Protein AF-A0A246FMQ0-F1 (afdb_monomer)

Organism: NCBI:txid2006685

pLDDT: mean 74.28, std 14.22, range [40.16, 90.12]

Solvent-accessible surface area (backbone atoms only — not comparable to full-atom values): 11540 Å² total; per-residue (Å²): 130,86,79,81,45,76,64,58,52,51,51,51,51,49,52,49,38,40,74,53,53,52,81,61,65,66,64,48,52,56,50,50,54,52,50,50,51,34,48,53,38,46,48,52,34,28,59,76,67,73,52,88,49,72,67,59,58,52,51,52,52,49,51,54,51,55,50,52,51,52,51,29,50,38,45,41,66,47,66,65,57,61,96,88,38,71,57,94,60,42,64,62,51,26,51,52,50,37,48,48,54,54,50,52,54,48,52,54,48,53,50,52,36,26,52,27,36,36,71,66,75,46,91,38,63,99,65,58,68,68,60,56,49,54,61,49,44,32,72,79,67,75,38,82,76,74,97,64,69,98,80,74,90,77,71,66,71,60,91,89,44,82,60,80,81,78,73,92,68,77,89,75,77,79,83,75,78,82,78,81,77,81,80,82,78,84,77,133

InterPro domains:
  IPR006480 Bacteriophage holin family [PF05105] (20-134)

Radius of gyration: 28.79 Å; Cα contacts (8 Å, |Δi|>4): 95; chains: 1; bounding box: 59×90×86 Å

Foldseek 3Di:
DDPCDPVNVVVVVVVCCCQQQNVCVPLVVVLVVLLVLLLVLLVVLCVVVVHPDVVSVVVSVVLVVVLSVLLSVLRNQLNDDDPPHDDPCSNVVSCVSNVVSSVVSVLVSLVSQQVSCVSVVHPGDPDDPVSVVQVVVCVVPVDRDDPDDPPPPAFDDDPNDTDGDPDPDDDDDPDDDDDDDDDPDDDD

Structure (mmCIF, N/CA/C/O backbone):
data_AF-A0A246FMQ0-F1
#
_entry.id   AF-A0A246FMQ0-F1
#
loop_
_atom_site.group_PDB
_atom_site.id
_atom_site.type_symbol
_atom_site.label_atom_id
_atom_site.label_alt_id
_atom_site.label_comp_id
_atom_site.label_asym_id
_atom_site.label_entity_id
_atom_site.label_seq_id
_atom_site.pdbx_PDB_ins_code
_atom_site.Cartn_x
_atom_site.Cartn_y
_atom_site.Cartn_z
_atom_site.occupancy
_atom_site.B_iso_or_equiv
_atom_site.auth_seq_id
_atom_site.auth_comp_id
_atom_site.auth_asym_id
_atom_site.auth_atom_id
_atom_site.pdbx_PDB_model_num
ATOM 1 N N . MET A 1 1 ? -2.728 7.563 46.620 1.00 52.53 1 MET A N 1
ATOM 2 C CA . MET A 1 1 ? -2.342 8.250 45.370 1.00 52.53 1 MET A CA 1
ATOM 3 C C . MET A 1 1 ? -1.380 7.313 44.653 1.00 52.53 1 MET A C 1
ATOM 5 O O . MET A 1 1 ? -0.248 7.184 45.093 1.00 52.53 1 MET A O 1
ATOM 9 N N . LEU A 1 2 ? -1.863 6.515 43.695 1.00 64.38 2 LEU A N 1
ATOM 10 C CA . LEU A 1 2 ? -0.998 5.579 42.968 1.00 64.38 2 LEU A CA 1
ATOM 11 C C . LEU A 1 2 ? -0.046 6.406 42.099 1.00 64.38 2 LEU A C 1
ATOM 13 O O . LEU A 1 2 ? -0.506 7.137 41.224 1.00 64.38 2 LEU A O 1
ATOM 17 N N . LEU A 1 3 ? 1.256 6.334 42.383 1.00 66.81 3 LEU A N 1
ATOM 18 C CA . LEU A 1 3 ? 2.287 6.907 41.523 1.00 66.81 3 LEU A CA 1
ATOM 19 C C . LEU A 1 3 ? 2.248 6.150 40.198 1.00 66.81 3 LEU A C 1
ATOM 21 O O . LEU A 1 3 ? 2.722 5.023 40.109 1.00 66.81 3 LEU A O 1
ATOM 25 N N . VAL A 1 4 ? 1.629 6.759 39.188 1.00 77.06 4 VAL A N 1
ATOM 26 C CA . VAL A 1 4 ? 1.692 6.274 37.811 1.00 77.06 4 VAL A CA 1
ATOM 27 C C . VAL A 1 4 ? 3.147 6.388 37.378 1.00 77.06 4 VAL A C 1
ATOM 29 O O . VAL A 1 4 ? 3.676 7.494 37.263 1.00 77.06 4 VAL A O 1
ATOM 32 N N . THR A 1 5 ? 3.814 5.254 37.187 1.00 85.00 5 THR A N 1
ATOM 33 C CA . THR A 1 5 ? 5.208 5.255 36.753 1.00 85.00 5 THR A CA 1
ATOM 34 C C . THR A 1 5 ? 5.288 5.526 35.246 1.00 85.00 5 THR A C 1
ATOM 36 O O . THR A 1 5 ? 4.348 5.217 34.506 1.00 85.00 5 THR A O 1
ATOM 39 N N . PRO A 1 6 ? 6.409 6.065 34.734 1.00 83.69 6 PRO A N 1
ATOM 40 C CA . PRO A 1 6 ? 6.625 6.201 33.291 1.00 83.69 6 PRO A CA 1
ATOM 41 C C . PRO A 1 6 ? 6.458 4.875 32.529 1.00 83.69 6 PRO A C 1
ATOM 43 O O . PRO A 1 6 ? 6.018 4.867 31.381 1.00 83.69 6 PRO A O 1
ATOM 46 N N . ILE A 1 7 ? 6.750 3.749 33.190 1.00 85.88 7 ILE A N 1
ATOM 47 C CA . ILE A 1 7 ? 6.564 2.398 32.652 1.00 85.88 7 ILE A CA 1
ATOM 48 C C . ILE A 1 7 ? 5.072 2.074 32.507 1.00 85.88 7 ILE A C 1
ATOM 50 O O . ILE A 1 7 ? 4.667 1.570 31.463 1.00 85.88 7 ILE A O 1
ATOM 54 N N . ASP A 1 8 ? 4.233 2.428 33.485 1.00 86.12 8 ASP A N 1
ATOM 55 C CA . ASP A 1 8 ? 2.778 2.225 33.401 1.00 86.12 8 ASP A CA 1
ATOM 56 C C . ASP A 1 8 ? 2.149 3.031 32.259 1.00 86.12 8 ASP A C 1
ATOM 58 O O . ASP A 1 8 ? 1.228 2.558 31.591 1.00 86.12 8 ASP A O 1
ATOM 62 N N . VAL A 1 9 ? 2.653 4.245 32.009 1.00 86.25 9 VAL A N 1
ATOM 63 C CA . VAL A 1 9 ? 2.229 5.064 30.864 1.00 86.25 9 VAL A CA 1
ATOM 64 C C . VAL A 1 9 ? 2.632 4.392 29.556 1.00 86.25 9 VAL A C 1
ATOM 66 O O . VAL A 1 9 ? 1.794 4.246 28.670 1.00 86.25 9 VAL A O 1
ATOM 69 N N . LEU A 1 10 ? 3.881 3.931 29.442 1.00 85.88 10 LEU A N 1
ATOM 70 C CA . LEU A 1 10 ? 4.370 3.246 28.246 1.00 85.88 10 LEU A CA 1
ATOM 71 C C . LEU A 1 10 ? 3.571 1.967 27.958 1.00 85.88 10 LEU A C 1
ATOM 73 O O . LEU A 1 10 ? 3.176 1.734 26.818 1.00 85.88 10 LEU A O 1
ATOM 77 N N . LEU A 1 11 ? 3.279 1.171 28.989 1.00 87.44 11 LEU A N 1
ATOM 78 C CA . LEU A 1 11 ? 2.479 -0.048 28.873 1.00 87.44 11 LEU A CA 1
ATOM 79 C C . LEU A 1 11 ? 1.046 0.258 28.430 1.00 87.44 11 LEU A C 1
ATOM 81 O O . LEU A 1 11 ? 0.540 -0.401 27.524 1.00 87.44 11 LEU A O 1
ATOM 85 N N . LYS A 1 12 ? 0.406 1.286 28.999 1.00 85.44 12 LYS A N 1
ATOM 86 C CA . LYS A 1 12 ? -0.930 1.725 28.568 1.00 85.44 12 LYS A CA 1
ATOM 87 C C . LYS A 1 12 ? -0.928 2.229 27.128 1.00 85.44 12 LYS A C 1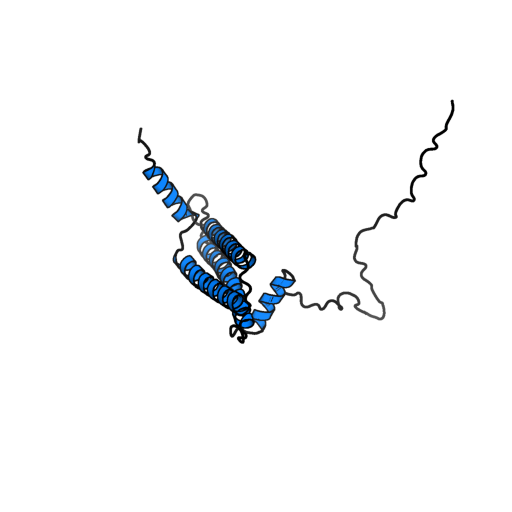
ATOM 89 O O . LYS A 1 12 ? -1.810 1.861 26.358 1.00 85.44 12 LYS A O 1
ATOM 94 N N . CYS A 1 13 ? 0.071 3.016 26.736 1.00 83.56 13 CYS A N 1
ATOM 95 C CA . CYS A 1 13 ? 0.238 3.455 25.351 1.00 83.56 13 CYS A CA 1
ATOM 96 C C . CYS A 1 13 ? 0.441 2.264 24.406 1.00 83.56 13 CYS A C 1
ATOM 98 O O . CYS A 1 13 ? -0.190 2.215 23.355 1.00 83.56 13 CYS A O 1
ATOM 100 N N . GLY A 1 14 ? 1.252 1.276 24.795 1.00 82.19 14 GLY A N 1
ATOM 101 C CA . GLY A 1 14 ? 1.455 0.042 24.035 1.00 82.19 14 GLY A CA 1
ATOM 102 C C . GLY A 1 14 ? 0.171 -0.776 23.881 1.00 82.19 14 GLY A C 1
ATOM 103 O O . GLY A 1 14 ? -0.142 -1.231 22.784 1.00 82.19 14 GLY A O 1
ATOM 104 N N . GLN A 1 15 ? -0.630 -0.891 24.942 1.00 82.56 15 GLN A N 1
ATOM 105 C CA . GLN A 1 15 ? -1.937 -1.554 24.897 1.00 82.56 15 GLN A CA 1
ATOM 106 C C . GLN A 1 15 ? -2.927 -0.818 23.986 1.00 82.56 15 GLN A C 1
ATOM 108 O O . GLN A 1 15 ? -3.648 -1.454 23.219 1.00 82.56 15 GLN A O 1
ATOM 113 N N . LEU A 1 16 ? -2.951 0.517 24.028 1.00 79.06 16 LEU A N 1
ATOM 114 C CA . LEU A 1 16 ? -3.770 1.329 23.124 1.00 79.06 16 LEU A CA 1
ATOM 115 C C . LEU A 1 16 ? -3.299 1.198 21.672 1.00 79.06 16 LEU A C 1
ATOM 117 O O . LEU A 1 16 ? -4.128 1.075 20.775 1.00 79.06 16 LEU A O 1
ATOM 121 N N . PHE A 1 17 ? -1.987 1.155 21.442 1.00 78.94 17 PHE A N 1
ATOM 122 C CA . PHE A 1 17 ? -1.402 0.935 20.122 1.00 78.94 17 PHE A CA 1
ATOM 123 C C . PHE A 1 17 ? -1.796 -0.436 19.564 1.00 78.94 17 PHE A C 1
ATOM 125 O O . PHE A 1 17 ? -2.278 -0.536 18.438 1.00 78.94 17 PHE A O 1
ATOM 132 N N . GLN A 1 18 ? -1.680 -1.491 20.368 1.00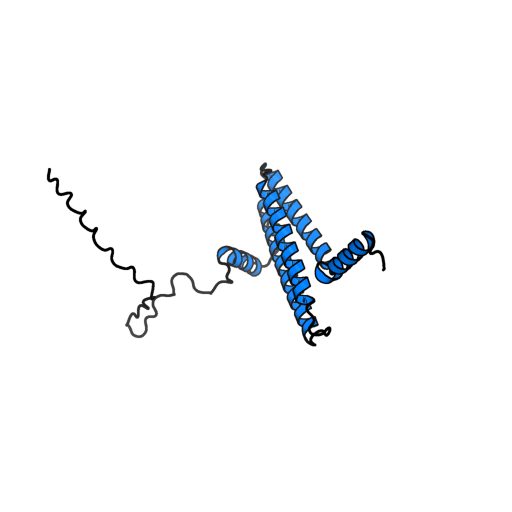 75.50 18 GLN A N 1
ATOM 133 C CA . GLN A 1 18 ? -2.090 -2.838 19.974 1.00 75.50 18 GLN A CA 1
ATOM 134 C C . GLN A 1 18 ? -3.606 -2.940 19.733 1.00 75.50 18 GLN A C 1
ATOM 136 O O . GLN A 1 18 ? -4.059 -3.690 18.871 1.00 75.50 18 GLN A O 1
ATOM 141 N N . LYS A 1 19 ? -4.410 -2.182 20.485 1.00 74.50 19 LYS A N 1
ATOM 142 C CA . LYS A 1 19 ? -5.871 -2.210 20.365 1.00 74.50 19 LYS A CA 1
ATOM 143 C C . LYS A 1 19 ? -6.410 -1.404 19.182 1.00 74.50 19 LYS A C 1
ATOM 145 O O . LYS A 1 19 ? -7.409 -1.819 18.608 1.00 74.50 19 LYS A O 1
ATOM 150 N N . TYR A 1 20 ? -5.808 -0.256 18.871 1.00 68.38 20 TYR A N 1
ATOM 151 C CA . TYR A 1 20 ? -6.371 0.712 17.919 1.00 68.38 20 TYR A CA 1
ATOM 152 C C . TYR A 1 20 ? -5.512 0.972 16.688 1.00 68.38 20 TYR A C 1
ATOM 154 O O . TYR A 1 20 ? -6.012 1.546 15.727 1.00 68.38 20 TYR A O 1
ATOM 162 N N . ILE A 1 21 ? -4.235 0.595 16.702 1.00 65.75 21 ILE A N 1
ATOM 163 C CA . ILE A 1 21 ? -3.318 0.864 15.590 1.00 65.75 21 ILE A CA 1
ATOM 164 C C . ILE A 1 21 ? -2.905 -0.450 14.919 1.00 65.75 21 ILE A C 1
ATOM 166 O O . ILE A 1 21 ? -2.931 -0.525 13.695 1.00 65.75 21 ILE A O 1
ATOM 170 N N . PHE A 1 22 ? -2.599 -1.505 15.684 1.00 66.06 22 PHE A N 1
ATOM 171 C CA . PHE A 1 22 ? -2.145 -2.783 15.124 1.00 66.06 22 PHE A CA 1
ATOM 172 C C . PHE A 1 22 ? -2.582 -4.007 15.934 1.00 66.06 22 PHE A C 1
ATOM 174 O O . PHE A 1 22 ? -1.974 -4.335 16.951 1.00 66.06 22 PHE A O 1
ATOM 181 N N . SER A 1 23 ? -3.553 -4.761 15.409 1.00 70.38 23 SER A N 1
ATOM 182 C CA . SER A 1 23 ? -3.915 -6.085 15.941 1.00 70.38 23 SER A CA 1
ATOM 183 C C . SER A 1 23 ? -3.617 -7.255 14.993 1.00 70.38 23 SER A C 1
ATOM 185 O O . SER A 1 23 ? -3.773 -8.402 15.399 1.00 70.38 23 SER A O 1
ATOM 187 N N . ASP A 1 24 ? -3.255 -6.996 13.731 1.00 75.31 24 ASP A N 1
ATOM 188 C CA . ASP A 1 24 ? -3.185 -8.013 12.669 1.00 75.31 24 ASP A CA 1
ATOM 189 C C . ASP A 1 24 ? -1.764 -8.154 12.101 1.00 75.31 24 ASP A C 1
ATOM 191 O O . ASP A 1 24 ? -1.410 -7.608 11.053 1.00 75.31 24 ASP A O 1
ATOM 195 N N . TRP A 1 25 ? -0.925 -8.880 12.842 1.00 79.31 25 TRP A N 1
ATOM 196 C CA . TRP A 1 25 ? 0.475 -9.135 12.486 1.00 79.31 25 TRP A CA 1
ATOM 197 C C . TRP A 1 25 ? 0.635 -10.043 11.264 1.00 79.31 25 TRP A C 1
ATOM 199 O O . TRP A 1 25 ? 1.633 -9.938 10.554 1.00 79.31 25 TRP A O 1
ATOM 209 N N . ASN A 1 26 ? -0.348 -10.905 10.991 1.00 81.81 26 ASN A N 1
ATOM 210 C CA . ASN A 1 26 ? -0.305 -11.813 9.848 1.00 81.81 26 ASN A CA 1
ATOM 211 C C . ASN A 1 26 ? -0.458 -11.037 8.540 1.00 81.81 26 ASN A C 1
ATOM 213 O O . ASN A 1 26 ? 0.366 -11.195 7.639 1.00 81.81 26 ASN A O 1
ATOM 217 N N . ALA A 1 27 ? -1.457 -10.152 8.452 1.00 75.31 27 ALA A N 1
ATOM 218 C CA . ALA A 1 27 ? -1.625 -9.289 7.286 1.00 75.31 27 ALA A CA 1
ATOM 219 C C . ALA A 1 27 ? -0.379 -8.422 7.040 1.00 75.31 27 ALA A C 1
ATOM 221 O O . ALA A 1 27 ? 0.092 -8.315 5.907 1.00 75.31 27 ALA A O 1
ATOM 222 N N . LEU A 1 28 ? 0.209 -7.874 8.110 1.00 79.75 28 LEU A N 1
ATOM 223 C CA . LEU A 1 28 ? 1.437 -7.090 8.018 1.00 79.75 28 LEU A CA 1
ATOM 224 C C . LEU A 1 28 ? 2.618 -7.917 7.492 1.00 79.75 28 LEU A C 1
ATOM 226 O O . LEU A 1 28 ? 3.354 -7.437 6.634 1.00 79.75 28 LEU A O 1
ATOM 230 N N . ALA A 1 29 ? 2.795 -9.155 7.962 1.00 82.62 29 ALA A N 1
ATOM 231 C CA . ALA A 1 29 ? 3.867 -10.029 7.492 1.00 82.62 29 ALA A CA 1
ATOM 232 C C . ALA A 1 29 ? 3.755 -10.307 5.983 1.00 82.62 29 ALA A C 1
ATOM 234 O O . ALA A 1 29 ? 4.751 -10.201 5.268 1.00 82.62 29 ALA A O 1
ATOM 235 N N . PHE A 1 30 ? 2.546 -10.581 5.479 1.00 80.56 30 PHE A N 1
ATOM 236 C CA . PHE A 1 30 ? 2.315 -10.757 4.040 1.00 80.56 30 PHE A CA 1
ATOM 237 C C . PHE A 1 30 ? 2.632 -9.490 3.238 1.00 80.56 30 PHE A C 1
ATOM 239 O O . PHE A 1 30 ? 3.308 -9.572 2.210 1.00 80.56 30 PHE A O 1
ATOM 246 N N . LEU A 1 31 ? 2.203 -8.318 3.718 1.00 81.06 31 LEU A N 1
ATOM 247 C CA . LEU A 1 31 ? 2.529 -7.044 3.074 1.00 81.06 31 LEU A CA 1
ATOM 248 C C . LEU A 1 31 ? 4.035 -6.772 3.072 1.00 81.06 31 LEU A C 1
ATOM 250 O O . LEU A 1 31 ? 4.569 -6.341 2.055 1.00 81.06 31 LEU A O 1
ATOM 254 N N . MET A 1 32 ? 4.733 -7.065 4.170 1.00 83.81 32 MET A N 1
ATOM 255 C CA . MET A 1 32 ? 6.182 -6.885 4.258 1.00 83.81 32 MET A CA 1
ATOM 256 C C . MET A 1 32 ? 6.933 -7.765 3.259 1.00 83.81 32 MET A C 1
ATOM 258 O O . MET A 1 32 ? 7.880 -7.293 2.632 1.00 83.81 32 MET A O 1
ATOM 262 N N . VAL A 1 33 ? 6.508 -9.017 3.067 1.00 86.94 33 VAL A N 1
ATOM 263 C CA . VAL A 1 33 ? 7.101 -9.905 2.054 1.00 86.94 33 VAL A CA 1
ATOM 264 C C . VAL A 1 33 ? 6.907 -9.330 0.649 1.00 86.94 33 VAL A C 1
ATOM 266 O O . VAL A 1 33 ? 7.871 -9.238 -0.109 1.00 86.94 33 VAL A O 1
ATOM 269 N N . MET A 1 34 ? 5.690 -8.895 0.312 1.00 84.00 34 MET A N 1
ATOM 270 C CA . MET A 1 34 ? 5.392 -8.290 -0.993 1.00 84.00 34 MET A CA 1
ATOM 271 C C . MET A 1 34 ? 6.187 -7.001 -1.232 1.00 84.00 34 MET A C 1
ATOM 273 O O . MET A 1 34 ? 6.793 -6.839 -2.288 1.00 84.00 34 MET A O 1
ATOM 277 N N . PHE A 1 35 ? 6.250 -6.127 -0.230 1.00 86.06 35 PHE A N 1
ATOM 278 C CA . PHE A 1 35 ? 6.999 -4.874 -0.280 1.00 86.06 35 PHE A CA 1
ATOM 279 C C . PHE A 1 35 ? 8.504 -5.103 -0.471 1.00 86.06 35 PHE A C 1
ATOM 281 O O . PHE A 1 35 ? 9.152 -4.409 -1.258 1.00 86.06 35 PHE A O 1
ATOM 288 N N . LEU A 1 36 ? 9.078 -6.094 0.221 1.00 87.38 36 LEU A N 1
ATOM 289 C CA . LEU A 1 36 ? 10.484 -6.466 0.051 1.00 87.38 36 LEU A CA 1
ATOM 290 C C . LEU A 1 36 ? 10.754 -6.993 -1.360 1.00 87.38 36 LEU A C 1
ATOM 292 O O . LEU A 1 36 ? 11.742 -6.589 -1.971 1.00 87.38 36 LEU A O 1
ATOM 296 N N . LEU A 1 37 ? 9.872 -7.839 -1.901 1.00 88.31 37 LEU A N 1
ATOM 297 C CA . LEU A 1 37 ? 9.983 -8.330 -3.276 1.00 88.31 37 LEU A CA 1
ATOM 298 C C . LEU A 1 37 ? 9.928 -7.185 -4.294 1.00 88.31 37 LEU A C 1
ATOM 300 O O . LEU A 1 37 ? 10.794 -7.114 -5.169 1.00 88.31 37 LEU A O 1
ATOM 304 N N . ASP A 1 38 ? 8.968 -6.267 -4.160 1.00 85.75 38 ASP A N 1
ATOM 305 C CA . ASP A 1 38 ? 8.875 -5.089 -5.028 1.00 85.75 38 ASP A CA 1
ATOM 306 C C . ASP A 1 38 ? 10.136 -4.221 -4.934 1.00 85.75 38 ASP A C 1
ATOM 308 O O . ASP A 1 38 ? 10.735 -3.865 -5.950 1.00 85.75 38 ASP A O 1
ATOM 312 N N . THR A 1 39 ? 10.603 -3.959 -3.712 1.00 86.06 39 THR A N 1
ATOM 313 C CA . THR A 1 39 ? 11.808 -3.160 -3.459 1.00 86.06 39 THR A CA 1
ATOM 314 C C . THR A 1 39 ? 13.045 -3.804 -4.080 1.00 86.06 39 THR A C 1
ATOM 316 O O . THR A 1 39 ? 13.831 -3.119 -4.735 1.00 86.06 39 THR A O 1
ATOM 319 N N . MET A 1 40 ? 13.221 -5.120 -3.925 1.00 89.00 40 MET A N 1
ATOM 320 C CA . MET A 1 40 ? 14.341 -5.852 -4.519 1.00 89.00 40 MET A CA 1
ATOM 321 C C . MET A 1 40 ? 14.304 -5.798 -6.048 1.00 89.00 40 MET A C 1
ATOM 323 O O . MET A 1 40 ? 15.339 -5.570 -6.674 1.00 89.00 40 MET A O 1
ATOM 327 N N . LEU A 1 41 ? 13.128 -5.955 -6.661 1.00 88.00 41 LEU A N 1
ATOM 328 C CA . LEU A 1 41 ? 12.968 -5.886 -8.115 1.00 88.00 41 LEU A CA 1
ATOM 329 C C . LEU A 1 41 ? 13.188 -4.470 -8.656 1.00 88.00 41 LEU A C 1
ATOM 331 O O . LEU A 1 41 ? 13.899 -4.294 -9.649 1.00 88.00 41 LEU A O 1
ATOM 335 N N . GLY A 1 42 ? 12.639 -3.455 -7.989 1.00 84.44 42 GLY A N 1
ATOM 336 C CA . GLY A 1 42 ? 12.860 -2.051 -8.326 1.00 84.44 42 GLY A CA 1
ATOM 337 C C . GLY A 1 42 ? 14.332 -1.659 -8.191 1.00 84.44 42 GLY A C 1
ATOM 338 O O . GLY A 1 42 ? 14.892 -0.986 -9.060 1.00 84.44 42 GLY A O 1
ATOM 339 N N . MET A 1 43 ? 15.001 -2.156 -7.149 1.00 85.25 43 MET A N 1
ATOM 340 C CA . MET A 1 43 ? 16.431 -1.963 -6.945 1.00 85.25 43 MET A CA 1
ATOM 341 C C . MET A 1 43 ? 17.257 -2.675 -8.024 1.00 85.25 43 MET A C 1
ATOM 343 O O . MET A 1 43 ? 18.131 -2.049 -8.622 1.00 85.25 43 MET A O 1
ATOM 347 N N . ALA A 1 44 ? 16.950 -3.934 -8.350 1.00 85.81 44 ALA A N 1
ATOM 348 C CA . ALA A 1 44 ? 17.610 -4.678 -9.424 1.00 85.81 44 ALA A CA 1
ATOM 349 C C . ALA A 1 44 ? 17.466 -3.973 -10.783 1.00 85.81 44 ALA A C 1
ATOM 351 O O . ALA A 1 44 ? 18.435 -3.853 -11.538 1.00 85.81 44 ALA A O 1
ATOM 352 N N . ARG A 1 45 ? 16.274 -3.440 -11.080 1.00 84.56 45 ARG A N 1
ATOM 353 C CA . ARG A 1 45 ? 16.017 -2.626 -12.275 1.00 84.56 45 ARG A CA 1
ATOM 354 C C . ARG A 1 45 ? 16.875 -1.364 -12.291 1.00 84.56 45 ARG A C 1
ATOM 356 O O . ARG A 1 45 ? 17.513 -1.079 -13.302 1.00 84.56 45 ARG A O 1
ATOM 363 N N . SER A 1 46 ? 16.908 -0.632 -11.182 1.00 82.44 46 SER A N 1
ATOM 364 C CA . SER A 1 46 ? 17.704 0.590 -11.024 1.00 82.44 46 SER A CA 1
ATOM 365 C C . SER A 1 46 ? 19.203 0.335 -11.225 1.00 82.44 46 SER A C 1
ATOM 367 O O . SER A 1 46 ? 19.863 1.057 -11.979 1.00 82.44 46 SER A O 1
ATOM 369 N N . PHE A 1 47 ? 19.721 -0.750 -10.637 1.00 83.56 47 PHE A N 1
ATOM 370 C CA . PHE A 1 47 ? 21.102 -1.193 -10.827 1.00 83.56 47 PHE A CA 1
ATOM 371 C C . PHE A 1 47 ? 21.404 -1.517 -12.291 1.00 83.56 47 PHE A C 1
ATOM 373 O O . PHE A 1 47 ? 22.390 -1.020 -12.830 1.00 83.56 47 PHE A O 1
ATOM 380 N N . ARG A 1 48 ? 20.537 -2.282 -12.969 1.00 82.62 48 ARG A N 1
ATOM 381 C CA . ARG A 1 48 ? 20.721 -2.626 -14.389 1.00 82.62 48 ARG A CA 1
ATOM 382 C C . ARG A 1 48 ? 20.719 -1.397 -15.302 1.00 82.62 48 ARG A C 1
ATOM 384 O O . ARG A 1 48 ? 21.375 -1.399 -16.336 1.00 82.62 48 ARG A O 1
ATOM 391 N N . GLN A 1 49 ? 1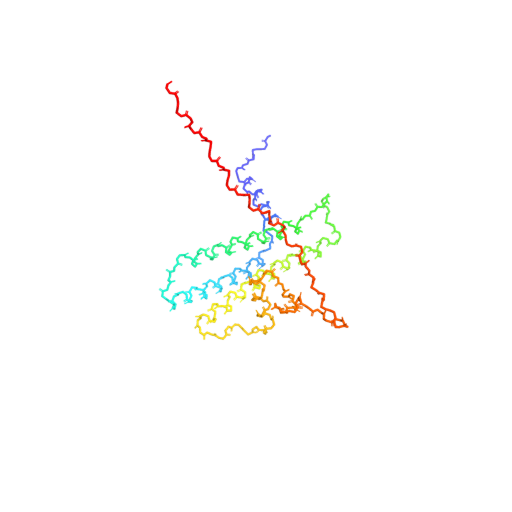9.986 -0.353 -14.930 1.00 81.06 49 GLN A N 1
ATOM 392 C CA . GLN A 1 49 ? 19.918 0.899 -15.684 1.00 81.06 49 GLN A CA 1
ATOM 393 C C . GLN A 1 49 ? 21.040 1.885 -15.322 1.00 81.06 49 GLN A C 1
ATOM 395 O O . GLN A 1 49 ? 21.106 2.960 -15.915 1.00 81.06 49 GLN A O 1
ATOM 400 N N . GLY A 1 50 ? 21.902 1.553 -14.352 1.00 77.19 50 GLY A N 1
ATOM 401 C CA . GLY A 1 50 ? 22.985 2.422 -13.882 1.00 77.19 50 GLY A CA 1
ATOM 402 C C . GLY A 1 50 ? 22.498 3.721 -13.230 1.00 77.19 50 GLY A C 1
ATOM 403 O O . GLY A 1 50 ? 23.257 4.680 -13.123 1.00 77.19 50 GLY A O 1
ATOM 404 N N . ARG A 1 51 ? 21.224 3.789 -12.821 1.00 69.88 51 ARG A N 1
ATOM 405 C CA . ARG A 1 51 ? 20.575 5.011 -12.325 1.00 69.88 51 ARG A CA 1
ATOM 406 C C . ARG A 1 51 ? 20.139 4.844 -10.880 1.00 69.88 51 ARG A C 1
ATOM 408 O O . ARG A 1 51 ? 18.951 4.869 -10.574 1.00 69.88 51 ARG A O 1
ATOM 415 N N . PHE A 1 52 ? 21.112 4.740 -9.979 1.00 66.19 52 PHE A N 1
ATOM 416 C CA . PHE A 1 52 ? 20.835 4.824 -8.549 1.00 66.19 52 PHE A CA 1
ATOM 417 C C . PHE A 1 52 ? 20.454 6.265 -8.196 1.00 66.19 52 PHE A C 1
ATOM 419 O O . PHE A 1 52 ? 21.304 7.136 -8.036 1.00 66.19 52 PHE A O 1
ATOM 426 N N . HIS A 1 53 ? 19.152 6.542 -8.160 1.00 68.56 53 HIS A N 1
ATOM 427 C CA . HIS A 1 53 ? 18.637 7.889 -7.960 1.00 68.56 53 HIS A CA 1
ATOM 428 C C . HIS A 1 53 ? 17.739 7.948 -6.723 1.00 68.56 53 HIS A C 1
ATOM 430 O O . HIS A 1 53 ? 16.859 7.106 -6.531 1.00 68.56 53 HIS A O 1
ATOM 436 N N . SER A 1 54 ? 17.921 8.983 -5.901 1.00 73.06 54 SER A N 1
ATOM 437 C CA . SER A 1 54 ? 17.187 9.198 -4.642 1.00 73.06 54 SER A CA 1
ATOM 438 C C . SER A 1 54 ? 15.663 9.256 -4.817 1.00 73.06 54 SER A C 1
ATOM 440 O O . SER A 1 54 ? 14.919 8.955 -3.884 1.00 73.06 54 SER A O 1
ATOM 442 N N . ARG A 1 55 ? 15.179 9.572 -6.027 1.00 73.31 55 ARG A N 1
ATOM 443 C CA . ARG A 1 55 ? 13.744 9.555 -6.362 1.00 73.31 55 ARG A CA 1
ATOM 444 C C . ARG A 1 55 ? 13.110 8.172 -6.186 1.00 73.31 55 ARG A C 1
ATOM 446 O O . ARG A 1 55 ? 11.984 8.117 -5.703 1.00 73.31 55 ARG A O 1
ATOM 453 N N . GLY A 1 56 ? 13.821 7.088 -6.510 1.00 72.50 56 GLY A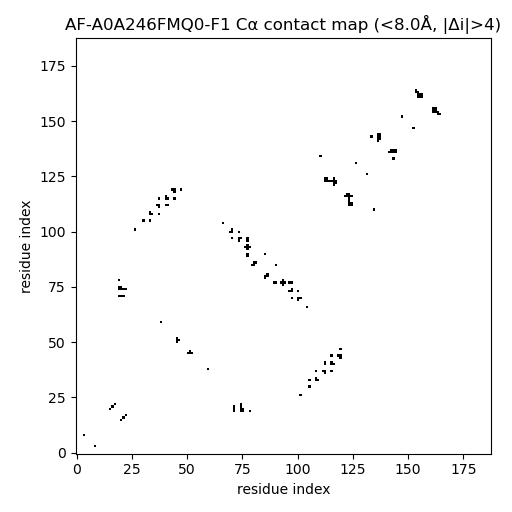 N 1
ATOM 454 C CA . GLY A 1 56 ? 13.312 5.721 -6.333 1.00 72.50 56 GLY A CA 1
ATOM 455 C C . GLY A 1 56 ? 13.129 5.364 -4.857 1.00 72.50 56 GLY A C 1
ATOM 456 O O . GLY A 1 56 ? 12.069 4.893 -4.457 1.00 72.50 56 GLY A O 1
ATOM 457 N N . MET A 1 57 ? 14.108 5.709 -4.012 1.00 77.19 57 MET A N 1
ATOM 458 C CA . MET A 1 57 ? 13.972 5.532 -2.559 1.00 77.19 57 MET A CA 1
ATOM 459 C C . MET A 1 57 ? 12.837 6.382 -1.980 1.00 77.19 57 MET A C 1
ATOM 461 O O . MET A 1 57 ? 12.087 5.912 -1.131 1.00 77.19 57 MET A O 1
ATOM 465 N N . ARG A 1 58 ? 12.654 7.619 -2.459 1.00 81.50 58 ARG A N 1
ATOM 466 C CA . ARG A 1 58 ? 11.533 8.465 -2.021 1.00 81.50 58 ARG A CA 1
ATOM 467 C C . ARG A 1 58 ? 10.177 7.832 -2.348 1.00 81.50 58 ARG A C 1
ATOM 469 O O . ARG A 1 58 ? 9.280 7.890 -1.515 1.00 81.50 58 ARG A O 1
ATOM 476 N N . GLN A 1 59 ? 10.022 7.237 -3.531 1.00 80.00 59 GLN A N 1
ATOM 477 C CA . GLN A 1 59 ? 8.785 6.544 -3.912 1.00 80.00 59 GLN A CA 1
ATOM 478 C C . GLN A 1 59 ? 8.507 5.334 -3.014 1.00 80.00 59 GLN A C 1
ATOM 480 O O . GLN A 1 59 ? 7.371 5.157 -2.583 1.00 80.00 59 GLN A O 1
ATOM 485 N N . MET A 1 60 ? 9.541 4.574 -2.647 1.00 82.50 60 MET A N 1
ATOM 486 C CA . MET A 1 60 ? 9.425 3.469 -1.690 1.00 82.50 60 MET A CA 1
ATOM 487 C C . MET A 1 60 ? 8.885 3.940 -0.326 1.00 82.50 60 MET A C 1
ATOM 489 O O . MET A 1 60 ? 7.947 3.350 0.205 1.00 82.50 60 MET A O 1
ATOM 493 N N . PHE A 1 61 ? 9.421 5.034 0.229 1.00 83.00 61 PHE A N 1
ATOM 494 C CA . PHE A 1 61 ? 8.926 5.583 1.501 1.00 83.00 61 PHE A CA 1
ATOM 495 C C . PHE A 1 61 ? 7.496 6.126 1.409 1.00 83.00 61 PHE A C 1
ATOM 497 O O . PHE A 1 61 ? 6.737 6.003 2.368 1.00 83.00 61 PHE A O 1
ATOM 504 N N . ILE A 1 62 ? 7.119 6.710 0.268 1.00 85.56 62 ILE A N 1
ATOM 505 C CA . ILE A 1 62 ? 5.747 7.176 0.027 1.00 85.56 62 ILE A CA 1
ATOM 506 C C . ILE A 1 62 ? 4.777 5.996 0.041 1.00 85.56 62 ILE A C 1
ATOM 508 O O . ILE A 1 62 ? 3.793 6.053 0.772 1.00 85.56 62 ILE A O 1
ATOM 512 N N . LYS A 1 63 ? 5.092 4.909 -0.675 1.00 83.88 63 LYS A N 1
ATOM 513 C CA . LYS A 1 63 ? 4.293 3.677 -0.645 1.00 83.88 63 LYS A CA 1
ATOM 514 C C . LYS A 1 63 ? 4.124 3.147 0.777 1.00 83.88 63 LYS A C 1
ATOM 516 O O . LYS A 1 63 ? 3.004 2.930 1.225 1.00 83.88 63 LYS A O 1
ATOM 521 N N . LEU A 1 64 ? 5.230 3.011 1.515 1.00 84.44 64 LEU A N 1
ATOM 522 C CA . LEU A 1 64 ? 5.213 2.511 2.892 1.00 84.44 64 LEU A CA 1
ATOM 523 C C . LEU A 1 64 ? 4.320 3.369 3.805 1.00 84.44 64 LEU A C 1
ATOM 525 O O . LEU A 1 64 ? 3.499 2.842 4.560 1.00 84.44 64 LEU A O 1
ATOM 529 N N . ARG A 1 65 ? 4.447 4.699 3.714 1.00 86.62 65 ARG A N 1
ATOM 530 C CA . ARG A 1 65 ? 3.587 5.648 4.431 1.00 86.62 65 ARG A CA 1
ATOM 531 C C . ARG A 1 65 ? 2.119 5.466 4.043 1.00 86.62 65 ARG A C 1
ATOM 533 O O . ARG A 1 65 ? 1.285 5.316 4.926 1.00 86.62 65 ARG A O 1
ATOM 540 N N . ASP A 1 66 ? 1.795 5.459 2.757 1.00 87.25 66 ASP A N 1
ATOM 541 C CA . ASP A 1 66 ? 0.401 5.440 2.303 1.00 87.25 66 ASP A CA 1
ATOM 542 C C . ASP A 1 66 ? -0.286 4.106 2.646 1.00 87.25 66 ASP A C 1
ATOM 544 O O . ASP A 1 66 ? -1.430 4.094 3.102 1.00 87.25 66 ASP A O 1
ATOM 548 N N . TYR A 1 67 ? 0.432 2.983 2.546 1.00 85.88 67 TYR A N 1
ATOM 549 C CA . TYR A 1 67 ? -0.088 1.670 2.939 1.00 85.88 67 TYR A CA 1
ATOM 550 C C . TYR A 1 67 ? -0.255 1.541 4.450 1.00 85.88 67 TYR A C 1
ATOM 552 O O . TYR A 1 67 ? -1.289 1.052 4.902 1.00 85.88 67 TYR A O 1
ATOM 560 N N . SER A 1 68 ? 0.712 2.018 5.242 1.00 81.31 68 SER A N 1
ATOM 561 C CA . SER A 1 68 ? 0.574 2.020 6.705 1.00 81.31 68 SER A CA 1
ATOM 562 C C . SER A 1 68 ? -0.640 2.832 7.162 1.00 81.31 68 SER A C 1
ATOM 564 O O . SER A 1 68 ? -1.414 2.345 7.984 1.00 81.31 68 SER A O 1
ATOM 566 N N . VAL A 1 69 ? -0.879 4.009 6.571 1.00 86.31 69 VAL A N 1
ATOM 567 C CA . VAL A 1 69 ? -2.086 4.806 6.837 1.00 86.31 69 VAL A CA 1
ATOM 568 C C . VAL A 1 69 ? -3.347 4.027 6.456 1.00 86.31 69 VAL A C 1
ATOM 570 O O . VAL A 1 69 ? -4.272 3.947 7.263 1.00 86.31 69 VAL A O 1
ATOM 573 N N . GLY A 1 70 ? -3.380 3.403 5.275 1.00 85.94 70 GLY A N 1
ATOM 574 C CA . GLY A 1 70 ? -4.526 2.610 4.818 1.00 85.94 70 GLY A CA 1
ATOM 575 C C . GLY A 1 70 ? -4.881 1.455 5.761 1.00 85.94 70 GLY A C 1
ATOM 576 O O . GLY A 1 70 ? -6.050 1.271 6.096 1.00 85.94 70 GLY A O 1
ATOM 577 N N . ILE A 1 71 ? -3.880 0.718 6.248 1.00 85.25 71 ILE A N 1
ATOM 578 C CA . ILE A 1 71 ? -4.065 -0.392 7.198 1.00 85.25 71 ILE A CA 1
ATOM 579 C C . ILE A 1 71 ? -4.582 0.112 8.545 1.00 85.25 71 ILE A C 1
ATOM 581 O O . ILE A 1 71 ? -5.515 -0.472 9.095 1.00 85.25 71 ILE A O 1
ATOM 585 N N . VAL A 1 72 ? -4.009 1.199 9.071 1.00 84.62 72 VAL A N 1
ATOM 586 C CA . VAL A 1 72 ? -4.450 1.785 10.345 1.00 84.62 72 VAL A CA 1
ATOM 587 C C . VAL A 1 72 ? -5.894 2.262 10.232 1.00 84.62 72 VAL A C 1
ATOM 589 O O . VAL A 1 72 ? -6.709 1.946 11.095 1.00 84.62 72 VAL A O 1
ATOM 592 N N . VAL A 1 73 ? -6.251 2.948 9.144 1.00 85.44 73 VAL A N 1
ATOM 593 C CA . VAL A 1 73 ? -7.634 3.378 8.889 1.00 85.44 73 VAL A CA 1
ATOM 594 C C . VAL A 1 73 ? -8.571 2.172 8.782 1.00 85.44 73 VAL A C 1
ATOM 596 O O . VAL A 1 73 ? -9.618 2.159 9.432 1.00 85.44 73 VAL A O 1
ATOM 599 N N . ALA A 1 74 ? -8.187 1.131 8.035 1.00 84.94 74 ALA A N 1
ATOM 600 C CA . ALA A 1 74 ? -8.952 -0.112 7.935 1.00 84.94 74 ALA A CA 1
ATOM 601 C C . ALA A 1 74 ? -9.194 -0.750 9.306 1.00 84.94 74 ALA A C 1
ATOM 603 O O . ALA A 1 74 ? -10.301 -1.195 9.618 1.00 84.94 74 ALA A O 1
ATOM 604 N N . HIS A 1 75 ? -8.158 -0.769 10.141 1.00 84.44 75 HIS A N 1
ATOM 605 C CA . HIS A 1 75 ? -8.221 -1.299 11.487 1.00 84.44 75 HIS A CA 1
ATOM 606 C C . HIS A 1 75 ? -9.141 -0.464 12.387 1.00 84.44 75 HIS A C 1
ATOM 608 O O . HIS A 1 75 ? -10.066 -1.027 12.971 1.00 84.44 75 HIS A O 1
ATOM 614 N N . VAL A 1 76 ? -8.960 0.857 12.447 1.00 82.38 76 VAL A N 1
ATOM 615 C CA . VAL A 1 76 ? -9.786 1.758 13.267 1.00 82.38 76 VAL A CA 1
ATOM 616 C C . VAL A 1 76 ? -11.262 1.642 12.895 1.00 82.38 76 VAL A C 1
ATOM 618 O O . VAL A 1 76 ? -12.090 1.420 13.775 1.00 82.38 76 VAL A O 1
ATOM 621 N N . LEU A 1 77 ? -11.592 1.716 11.602 1.00 80.62 77 LEU A N 1
ATOM 622 C CA . LEU A 1 77 ? -12.978 1.639 11.130 1.00 80.62 77 LEU A CA 1
ATOM 623 C C . LEU A 1 77 ? -13.628 0.290 11.454 1.00 80.62 77 LEU A C 1
ATOM 625 O O . LEU A 1 77 ? -14.797 0.235 11.822 1.00 80.62 77 LEU A O 1
ATOM 629 N N . SER A 1 78 ? -12.861 -0.797 11.381 1.00 79.31 78 SER A N 1
ATOM 630 C CA . SER A 1 78 ? -13.349 -2.134 11.730 1.00 79.31 78 SER A CA 1
ATOM 631 C C . SER A 1 78 ? -13.543 -2.366 13.236 1.00 79.31 78 SER A C 1
ATOM 633 O O . SER A 1 78 ? -14.197 -3.331 13.624 1.00 79.31 78 SER A O 1
ATOM 635 N N . SER A 1 79 ? -12.947 -1.514 14.074 1.00 77.38 79 SER A N 1
ATOM 636 C CA . SER A 1 79 ? -12.932 -1.637 15.536 1.00 77.38 79 SER A CA 1
ATOM 637 C C . SER A 1 79 ? -13.967 -0.731 16.218 1.00 77.38 79 SER A C 1
ATOM 639 O O . SER A 1 79 ? -14.006 -0.676 17.448 1.00 77.38 79 SER A O 1
ATOM 641 N N . ILE A 1 80 ? -14.802 -0.019 15.449 1.00 77.38 80 ILE A N 1
ATOM 642 C CA . ILE A 1 80 ? -15.857 0.854 15.979 1.00 77.38 80 ILE A CA 1
ATOM 643 C C . ILE A 1 80 ? -16.918 0.012 16.700 1.00 77.38 80 ILE A C 1
ATOM 645 O O . ILE A 1 80 ? -17.455 -0.953 16.158 1.00 77.38 80 ILE A O 1
ATOM 649 N N . GLN A 1 81 ? -17.233 0.412 17.931 1.00 79.81 81 GLN A N 1
ATOM 650 C CA . GLN A 1 81 ? -18.276 -0.170 18.775 1.00 79.81 81 GLN A CA 1
ATOM 651 C C . GLN A 1 81 ? -19.236 0.943 19.197 1.00 79.81 81 GLN A C 1
ATOM 653 O O . GLN A 1 81 ? -18.795 2.065 19.450 1.00 79.81 81 GLN A O 1
ATOM 658 N N . ILE A 1 82 ? -20.530 0.635 19.290 1.00 78.38 82 ILE A N 1
ATOM 659 C CA . ILE A 1 82 ? -21.553 1.559 19.799 1.00 78.38 82 ILE A CA 1
ATOM 660 C C . ILE A 1 82 ? -21.982 1.019 21.165 1.00 78.38 82 ILE A C 1
ATOM 662 O O . ILE A 1 82 ? -22.338 -0.151 21.275 1.00 78.38 82 ILE A O 1
ATOM 666 N N . ASP A 1 83 ? -21.859 1.831 22.217 1.00 79.88 83 ASP A N 1
ATOM 667 C CA . ASP A 1 83 ? -22.182 1.459 23.608 1.00 79.88 83 ASP A CA 1
ATOM 668 C C . ASP A 1 83 ? -21.498 0.171 24.115 1.00 79.88 83 ASP A C 1
ATOM 670 O O . ASP A 1 83 ? -22.036 -0.583 24.923 1.00 79.88 83 ASP A O 1
ATOM 674 N N . GLY A 1 84 ? -20.283 -0.104 23.628 1.00 78.25 84 GLY A N 1
ATOM 675 C CA . GLY A 1 84 ? -19.519 -1.303 23.993 1.00 78.25 84 GLY A CA 1
ATOM 676 C C . GLY A 1 84 ? -20.041 -2.603 23.374 1.00 78.25 84 GLY A C 1
ATOM 677 O O . GLY A 1 84 ? -19.496 -3.668 23.661 1.00 78.25 84 GLY A O 1
ATOM 678 N N . GLN A 1 85 ? -21.055 -2.533 22.507 1.00 76.00 85 GLN A N 1
ATOM 679 C CA . GLN A 1 85 ? -21.525 -3.667 21.721 1.00 76.00 85 GLN A CA 1
ATOM 680 C C . GLN A 1 85 ? -21.088 -3.542 20.260 1.00 76.00 85 GLN A C 1
ATOM 682 O O . GLN A 1 85 ? -21.097 -2.467 19.654 1.00 76.00 85 GLN A O 1
ATOM 687 N N . LEU A 1 86 ? -20.695 -4.675 19.676 1.00 74.12 86 LEU A N 1
ATOM 688 C CA . LEU A 1 86 ? -20.564 -4.774 18.229 1.00 74.12 86 LEU A CA 1
ATOM 689 C C . LEU A 1 86 ? -21.964 -4.909 17.630 1.00 74.12 86 LEU A C 1
ATOM 691 O O . LEU A 1 86 ? -22.759 -5.732 18.082 1.00 74.12 86 LEU A O 1
ATOM 695 N N . LEU A 1 87 ? -22.246 -4.144 16.575 1.00 78.00 87 LEU A N 1
ATOM 696 C CA . LEU A 1 87 ? -23.448 -4.361 15.772 1.00 78.00 87 LEU A CA 1
ATOM 697 C C . LEU A 1 87 ? -23.446 -5.803 15.231 1.00 78.00 87 LEU A C 1
ATOM 699 O O . LEU A 1 87 ? -22.386 -6.305 14.851 1.00 78.00 87 LEU A O 1
ATOM 703 N N . PRO A 1 88 ? -24.607 -6.463 15.104 1.00 79.94 88 PRO A N 1
ATOM 704 C CA . PRO A 1 88 ? -24.681 -7.855 14.650 1.00 79.94 88 PRO A CA 1
ATOM 705 C C . PRO A 1 88 ? -24.070 -8.083 13.255 1.00 79.94 88 PRO A C 1
ATOM 707 O O . PRO A 1 88 ? -23.557 -9.162 12.975 1.00 79.94 88 PRO A O 1
ATOM 710 N N . PHE A 1 89 ? -24.057 -7.061 12.393 1.00 80.38 89 PHE A N 1
ATOM 711 C CA . PHE A 1 89 ? -23.421 -7.100 11.070 1.00 80.38 89 PHE A CA 1
ATOM 712 C C . PHE A 1 89 ? -21.999 -6.509 11.037 1.00 80.38 89 PHE A C 1
ATOM 714 O O . PHE A 1 89 ? -2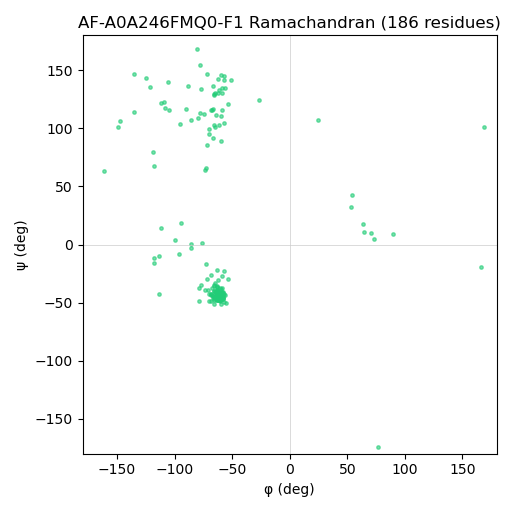1.311 -6.637 10.022 1.00 80.38 89 PHE A O 1
ATOM 721 N N . ALA A 1 90 ? -21.532 -5.869 12.118 1.00 80.06 90 ALA A N 1
ATOM 722 C CA . ALA A 1 90 ? -20.219 -5.220 12.151 1.00 80.06 90 ALA A CA 1
ATOM 723 C C . ALA A 1 90 ? -19.055 -6.186 11.889 1.00 80.06 90 ALA A C 1
ATOM 725 O O . ALA A 1 90 ? -18.175 -5.800 11.127 1.00 80.06 90 ALA A O 1
ATOM 726 N N . PRO A 1 91 ? -19.025 -7.431 12.411 1.00 82.31 91 PRO A N 1
ATOM 727 C CA . PRO A 1 91 ? -17.932 -8.357 12.113 1.00 82.31 91 PRO A CA 1
ATOM 728 C C . PRO A 1 91 ? -17.821 -8.694 10.622 1.00 82.31 91 PRO A C 1
ATOM 730 O O . PRO A 1 91 ? -16.724 -8.694 10.067 1.00 82.31 91 PRO A O 1
ATOM 733 N N . ALA A 1 92 ? -18.952 -8.929 9.950 1.00 84.12 92 ALA A N 1
ATOM 734 C CA . ALA A 1 92 ? -18.970 -9.229 8.520 1.00 84.12 92 ALA A CA 1
ATOM 735 C C . ALA A 1 92 ? -18.512 -8.020 7.689 1.00 84.12 92 ALA A C 1
ATOM 737 O O . ALA A 1 92 ? -17.678 -8.160 6.793 1.00 84.12 92 ALA A O 1
ATOM 738 N N . LEU A 1 93 ? -18.998 -6.822 8.031 1.00 83.38 93 LEU A N 1
ATOM 739 C CA . LEU A 1 93 ? -18.593 -5.576 7.379 1.00 83.38 93 LEU A CA 1
ATOM 740 C C . LEU A 1 93 ? -17.104 -5.275 7.607 1.00 83.38 93 LEU A C 1
ATOM 742 O O . LEU A 1 93 ? -16.398 -4.914 6.670 1.00 83.38 93 LEU A O 1
ATOM 746 N N . ALA A 1 94 ? -16.614 -5.476 8.831 1.00 83.31 94 ALA A N 1
ATOM 747 C CA . ALA A 1 94 ? -15.218 -5.308 9.216 1.00 83.31 94 ALA A CA 1
ATOM 748 C C . ALA A 1 94 ? -14.285 -6.223 8.413 1.00 83.31 94 ALA A C 1
ATOM 750 O O . ALA A 1 94 ? -13.261 -5.756 7.915 1.00 83.31 94 ALA A O 1
ATOM 751 N N . ILE A 1 95 ? -14.643 -7.503 8.263 1.00 85.44 95 ILE A N 1
ATOM 752 C CA . ILE A 1 95 ? -13.881 -8.469 7.459 1.00 85.44 95 ILE A CA 1
ATOM 753 C C . ILE A 1 95 ? -13.888 -8.057 5.986 1.00 85.44 95 ILE A C 1
ATOM 755 O O . ILE A 1 95 ? -12.826 -8.015 5.367 1.00 85.44 95 ILE A O 1
ATOM 759 N N . GLY A 1 96 ? -15.056 -7.711 5.435 1.00 86.31 96 GLY A N 1
ATOM 760 C CA . GLY A 1 96 ? -15.177 -7.281 4.042 1.00 86.31 96 GLY A CA 1
ATOM 761 C C . GLY A 1 96 ? -14.363 -6.020 3.749 1.00 86.31 96 GLY A C 1
ATOM 762 O O . GLY A 1 96 ? -13.616 -5.978 2.776 1.00 86.31 96 GLY A O 1
ATOM 763 N N . PHE A 1 97 ? -14.444 -5.019 4.624 1.00 85.62 97 PHE A N 1
ATOM 764 C CA . PHE A 1 97 ? -13.740 -3.750 4.467 1.00 85.62 97 PHE A CA 1
ATOM 765 C C . PHE A 1 97 ? -12.221 -3.893 4.621 1.00 85.62 97 PHE A C 1
ATOM 767 O O . PHE A 1 97 ? -11.471 -3.442 3.753 1.00 85.62 97 PHE A O 1
ATOM 774 N N . LYS A 1 98 ? -11.751 -4.574 5.679 1.00 86.62 98 LYS A N 1
ATOM 775 C CA . LYS A 1 98 ? -10.321 -4.889 5.852 1.00 86.62 98 LYS A CA 1
ATOM 776 C C . LYS A 1 98 ? -9.790 -5.702 4.680 1.00 86.62 98 LYS A C 1
ATOM 778 O O . LYS A 1 98 ? -8.749 -5.361 4.127 1.00 86.62 98 LYS A O 1
ATOM 783 N N . GLY A 1 99 ? -10.526 -6.738 4.281 1.00 85.94 99 GLY A N 1
ATOM 784 C CA . GLY A 1 99 ? -10.185 -7.581 3.142 1.00 85.94 99 GLY A CA 1
ATOM 785 C C . GLY A 1 99 ? -10.064 -6.775 1.854 1.00 85.94 99 GLY A C 1
ATOM 786 O O . GLY A 1 99 ? -9.073 -6.922 1.147 1.00 85.94 99 GLY A O 1
ATOM 787 N N . ALA A 1 100 ? -11.008 -5.871 1.584 1.00 88.81 100 ALA A N 1
ATOM 788 C CA . ALA A 1 100 ? -10.970 -5.005 0.411 1.00 88.81 100 ALA A CA 1
ATOM 789 C C . ALA A 1 100 ? -9.743 -4.082 0.407 1.00 88.81 100 ALA A C 1
ATOM 791 O O . ALA A 1 100 ? -9.052 -4.010 -0.606 1.00 88.81 100 ALA A O 1
ATOM 792 N N . ILE A 1 101 ? -9.426 -3.424 1.529 1.00 88.44 101 ILE A N 1
ATOM 793 C CA . ILE A 1 101 ? -8.247 -2.547 1.623 1.00 88.44 101 ILE A CA 1
ATOM 794 C C . ILE A 1 101 ? -6.951 -3.346 1.468 1.00 88.44 101 ILE A C 1
ATOM 796 O O . ILE A 1 101 ? -6.076 -2.947 0.701 1.00 88.44 101 ILE A O 1
ATOM 800 N N . TYR A 1 102 ? -6.819 -4.485 2.151 1.00 85.69 102 TYR A N 1
ATOM 801 C CA . TYR A 1 102 ? -5.623 -5.323 2.039 1.00 85.69 102 TYR A CA 1
ATOM 802 C C . TYR A 1 102 ? -5.452 -5.863 0.621 1.00 85.69 102 TYR A C 1
ATOM 804 O O . TYR A 1 102 ? -4.355 -5.813 0.070 1.00 85.69 102 TYR A O 1
ATOM 812 N N . PHE A 1 103 ? -6.538 -6.321 0.002 1.00 86.50 103 PHE A N 1
ATOM 813 C CA . PHE A 1 103 ? -6.518 -6.797 -1.374 1.00 86.50 103 PHE A CA 1
ATOM 814 C C . PHE A 1 103 ? -6.164 -5.679 -2.359 1.00 86.50 103 PHE A C 1
ATOM 816 O O . PHE A 1 103 ? -5.372 -5.895 -3.270 1.00 86.50 103 PHE A O 1
ATOM 823 N N . PHE A 1 104 ? -6.678 -4.468 -2.144 1.00 87.06 104 PHE A N 1
ATOM 824 C CA . PHE A 1 104 ? -6.340 -3.304 -2.955 1.00 87.06 104 PHE A CA 1
ATOM 825 C C . PHE A 1 104 ? -4.848 -2.953 -2.870 1.00 87.06 104 PHE A C 1
ATOM 827 O O . PHE A 1 104 ? -4.201 -2.791 -3.904 1.00 87.06 104 PHE A O 1
ATOM 834 N N . ILE A 1 105 ? -4.272 -2.923 -1.662 1.00 87.88 105 ILE A N 1
ATOM 835 C CA . ILE A 1 105 ? -2.826 -2.717 -1.471 1.00 87.88 105 ILE A CA 1
ATOM 836 C C . ILE A 1 105 ? -2.027 -3.816 -2.187 1.00 87.88 105 ILE A C 1
ATOM 838 O O . ILE A 1 105 ? -1.065 -3.518 -2.895 1.00 87.88 105 ILE A O 1
ATOM 842 N N . LEU A 1 106 ? -2.451 -5.079 -2.068 1.00 85.75 106 LEU A N 1
ATOM 843 C CA . LEU A 1 106 ? -1.798 -6.198 -2.750 1.00 85.75 106 LEU A CA 1
ATOM 844 C C . LEU A 1 106 ? -1.849 -6.068 -4.277 1.00 85.75 106 LEU A C 1
ATOM 846 O O . LEU A 1 106 ? -0.839 -6.325 -4.925 1.00 85.75 106 LEU A O 1
ATOM 850 N N . ILE A 1 107 ? -2.976 -5.649 -4.862 1.00 85.94 107 ILE A N 1
ATOM 851 C CA . ILE A 1 107 ? -3.086 -5.422 -6.313 1.00 85.94 107 ILE A CA 1
ATOM 852 C C . ILE A 1 107 ? -2.082 -4.361 -6.774 1.00 85.94 107 ILE A C 1
ATOM 854 O O . ILE A 1 107 ? -1.406 -4.562 -7.786 1.00 85.94 107 ILE A O 1
ATOM 858 N N . ILE A 1 108 ? -1.954 -3.257 -6.030 1.00 87.31 108 ILE A N 1
ATOM 859 C CA . ILE A 1 108 ? -0.999 -2.191 -6.359 1.00 87.31 108 ILE A CA 1
ATOM 860 C C . ILE A 1 108 ? 0.436 -2.733 -6.352 1.00 87.31 108 ILE A C 1
ATOM 862 O O . ILE A 1 108 ? 1.204 -2.449 -7.274 1.00 87.31 108 ILE A O 1
ATOM 866 N N . GLU A 1 109 ? 0.798 -3.555 -5.366 1.00 88.19 109 GLU A N 1
ATOM 867 C CA . GLU A 1 109 ? 2.144 -4.136 -5.306 1.00 88.19 109 GLU A CA 1
ATOM 868 C C . GLU A 1 109 ? 2.383 -5.189 -6.390 1.00 88.19 109 GLU A C 1
ATOM 870 O O . GLU A 1 109 ? 3.444 -5.200 -7.011 1.00 88.19 109 GLU A O 1
ATOM 875 N N . VAL A 1 110 ? 1.390 -6.027 -6.701 1.00 88.12 110 VAL A N 1
ATOM 876 C CA . VAL A 1 110 ? 1.462 -6.979 -7.823 1.00 88.12 110 VAL A CA 1
ATOM 877 C C . VAL A 1 110 ? 1.723 -6.252 -9.143 1.00 88.12 110 VAL A C 1
ATOM 879 O O . VAL A 1 110 ? 2.554 -6.698 -9.936 1.00 88.12 110 VAL A O 1
ATOM 882 N N . LYS A 1 111 ? 1.052 -5.120 -9.378 1.00 86.75 111 LYS A N 1
ATOM 883 C CA . LYS A 1 111 ? 1.291 -4.284 -10.559 1.00 86.75 111 LYS A CA 1
ATOM 884 C C . LYS A 1 11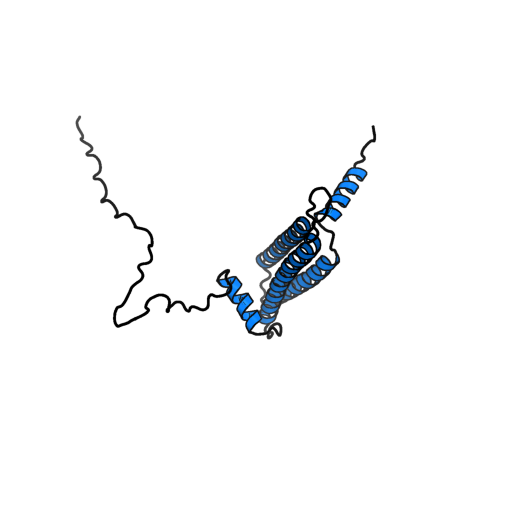1 ? 2.720 -3.737 -10.578 1.00 86.75 111 LYS A C 1
ATOM 886 O O . LYS A 1 111 ? 3.402 -3.863 -11.592 1.00 86.75 111 LYS A O 1
ATOM 891 N N . SER A 1 112 ? 3.186 -3.180 -9.462 1.00 88.56 112 SER A N 1
ATOM 892 C CA . SER A 1 112 ? 4.552 -2.653 -9.344 1.00 88.56 112 SER A CA 1
ATOM 893 C C . SER A 1 112 ? 5.615 -3.727 -9.628 1.00 88.56 112 SER A C 1
ATOM 895 O O . SER A 1 112 ? 6.575 -3.494 -10.369 1.00 88.56 112 SER A O 1
ATOM 897 N N . ILE A 1 113 ? 5.393 -4.947 -9.131 1.00 89.25 113 ILE A N 1
ATOM 898 C CA . ILE A 1 113 ? 6.227 -6.119 -9.415 1.00 89.25 113 ILE A CA 1
ATOM 899 C C . ILE A 1 113 ? 6.207 -6.462 -10.914 1.00 89.25 113 ILE A C 1
ATOM 901 O O . ILE A 1 113 ? 7.272 -6.678 -11.499 1.00 89.25 113 ILE A O 1
ATOM 905 N N . ASP A 1 114 ? 5.031 -6.495 -11.555 1.00 90.12 114 ASP A N 1
ATOM 906 C CA . ASP A 1 114 ? 4.898 -6.753 -13.000 1.00 90.12 114 ASP A CA 1
ATOM 907 C C . ASP A 1 114 ? 5.687 -5.731 -13.833 1.00 90.12 114 ASP A C 1
ATOM 909 O O . ASP A 1 114 ? 6.452 -6.109 -14.727 1.00 90.12 114 ASP A O 1
ATOM 913 N N . GLU A 1 115 ? 5.574 -4.445 -13.503 1.00 87.62 115 GLU A N 1
ATOM 914 C CA . GLU A 1 115 ? 6.304 -3.367 -14.172 1.00 87.62 115 GLU A CA 1
ATOM 915 C C . GLU A 1 115 ? 7.816 -3.488 -13.995 1.00 87.62 115 GLU A C 1
ATOM 917 O O . GLU A 1 115 ? 8.573 -3.339 -14.962 1.00 87.62 115 GLU A O 1
ATOM 922 N N . ASN A 1 116 ? 8.277 -3.791 -12.781 1.00 88.94 116 ASN A N 1
ATOM 923 C CA . ASN A 1 116 ? 9.698 -3.974 -12.510 1.00 88.94 116 ASN A CA 1
ATOM 924 C C . ASN A 1 116 ? 10.267 -5.196 -13.248 1.00 88.94 116 ASN A C 1
ATOM 926 O O . ASN A 1 116 ? 11.341 -5.096 -13.848 1.00 88.94 116 ASN A O 1
ATOM 930 N N . LEU A 1 117 ? 9.530 -6.311 -13.307 1.00 88.25 117 LEU A N 1
ATOM 931 C CA . LEU A 1 117 ? 9.916 -7.503 -14.073 1.00 88.25 117 LEU A CA 1
ATOM 932 C C . LEU A 1 117 ? 9.994 -7.232 -15.580 1.00 88.25 117 LEU A C 1
ATOM 934 O O . LEU A 1 117 ? 10.943 -7.663 -16.241 1.00 88.25 117 LEU A O 1
ATOM 938 N N . ARG A 1 118 ? 9.029 -6.492 -16.135 1.00 86.94 118 ARG A N 1
ATOM 939 C CA . ARG A 1 118 ? 9.043 -6.082 -17.549 1.00 86.94 118 ARG A CA 1
ATOM 940 C C . ARG A 1 118 ? 10.193 -5.124 -17.843 1.00 86.94 118 ARG A C 1
ATOM 942 O O . ARG A 1 118 ? 10.874 -5.271 -18.855 1.00 86.94 118 ARG A O 1
ATOM 949 N N . GLY A 1 119 ? 10.474 -4.199 -16.926 1.00 83.69 119 GLY A N 1
ATOM 950 C CA . GLY A 1 119 ? 11.606 -3.275 -17.011 1.00 83.69 119 GLY A CA 1
ATOM 951 C C . GLY A 1 119 ? 12.980 -3.958 -16.985 1.00 83.69 119 GLY A C 1
ATOM 952 O O . GLY A 1 119 ? 13.954 -3.388 -17.476 1.00 83.69 119 GLY A O 1
ATOM 953 N N . LEU A 1 120 ? 13.062 -5.183 -16.460 1.00 86.12 120 LEU A N 1
ATOM 954 C CA . LEU A 1 120 ? 14.257 -6.034 -16.483 1.00 86.12 120 LEU A CA 1
ATOM 955 C C . LEU A 1 120 ? 14.392 -6.877 -17.768 1.00 86.12 120 LEU A C 1
ATOM 957 O O . LEU A 1 120 ? 15.370 -7.612 -17.914 1.00 86.12 120 LEU A O 1
ATOM 961 N N . GLY A 1 121 ? 13.448 -6.761 -18.708 1.00 81.06 121 GLY A N 1
ATOM 962 C CA . GLY A 1 121 ? 13.397 -7.549 -19.945 1.00 81.06 121 GLY A CA 1
ATOM 963 C C . GLY A 1 121 ? 12.617 -8.864 -19.824 1.00 81.06 121 GLY A C 1
ATOM 964 O O . GLY A 1 121 ? 12.659 -9.681 -20.741 1.00 81.06 121 GLY A O 1
ATOM 965 N N . GLY A 1 122 ? 11.918 -9.089 -18.706 1.00 80.25 122 GLY A N 1
ATOM 966 C CA . GLY A 1 122 ? 11.026 -10.235 -18.517 1.00 80.25 122 GLY A CA 1
ATOM 967 C C . GLY A 1 122 ? 9.650 -10.040 -19.168 1.00 80.25 122 GLY A C 1
ATOM 968 O O . GLY A 1 122 ? 9.262 -8.936 -19.541 1.00 80.25 122 GLY A O 1
ATOM 969 N N . ARG A 1 123 ? 8.860 -11.118 -19.263 1.00 84.06 123 ARG A N 1
ATOM 970 C CA . ARG A 1 123 ? 7.471 -11.083 -19.780 1.00 84.06 123 ARG A CA 1
ATOM 971 C C . ARG A 1 123 ? 6.435 -10.515 -18.786 1.00 84.06 123 ARG A C 1
ATOM 973 O O . ARG A 1 123 ? 5.250 -10.454 -19.121 1.00 84.06 123 ARG A O 1
ATOM 980 N N . GLY A 1 124 ? 6.872 -10.096 -17.596 1.00 86.44 124 GLY A N 1
ATOM 981 C CA . GLY A 1 124 ? 5.994 -9.760 -16.471 1.00 86.44 124 GLY A CA 1
ATOM 982 C C . GLY A 1 124 ? 5.438 -11.000 -15.766 1.00 86.44 124 GLY A C 1
ATOM 983 O O . GLY A 1 124 ? 5.811 -12.131 -16.085 1.00 86.44 124 GLY A O 1
ATOM 984 N N . LEU A 1 125 ? 4.543 -10.786 -14.807 1.00 86.50 125 LEU A N 1
ATOM 985 C CA . LEU A 1 125 ? 3.789 -11.841 -14.127 1.00 86.50 125 LEU A CA 1
ATOM 986 C C . LEU A 1 125 ? 2.733 -12.428 -15.074 1.00 86.50 125 LEU A C 1
ATOM 988 O O . LEU A 1 125 ? 2.175 -11.674 -15.866 1.00 86.50 125 LEU A O 1
ATOM 992 N N . PRO A 1 126 ? 2.383 -13.724 -15.005 1.00 85.75 126 PRO A N 1
ATOM 993 C CA . PRO A 1 126 ? 1.359 -14.339 -15.858 1.00 85.75 126 PRO A CA 1
ATOM 994 C C . PRO A 1 126 ? -0.065 -13.917 -15.445 1.00 85.75 126 PRO A C 1
ATOM 996 O O . PRO A 1 126 ? -0.874 -14.722 -14.994 1.00 85.75 126 PRO A O 1
ATOM 999 N N . LEU A 1 127 ? -0.368 -12.626 -15.574 1.00 82.12 127 LEU A N 1
ATOM 1000 C CA . LEU A 1 127 ? -1.664 -12.043 -15.256 1.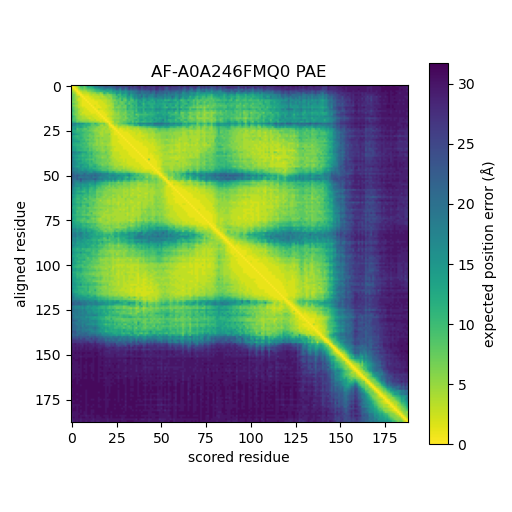00 82.12 127 LEU A CA 1
ATOM 1001 C C . LEU A 1 127 ? -2.591 -12.111 -16.482 1.00 82.12 127 LEU A C 1
ATOM 1003 O O . LEU A 1 127 ? -2.157 -11.770 -17.589 1.00 82.12 127 LEU A O 1
ATOM 1007 N N . PRO A 1 128 ? -3.870 -12.487 -16.305 1.00 84.06 128 PRO A N 1
ATOM 1008 C CA . PRO A 1 128 ? -4.889 -12.365 -17.340 1.00 84.06 128 PRO A CA 1
ATOM 1009 C C . PRO A 1 128 ? -4.947 -10.956 -17.947 1.00 84.06 128 PRO A C 1
ATOM 1011 O O . PRO A 1 128 ? -4.846 -9.953 -17.238 1.00 84.06 128 PRO A O 1
ATOM 1014 N N . ALA A 1 129 ? -5.161 -10.873 -19.264 1.00 78.12 129 ALA A N 1
ATOM 1015 C CA . ALA A 1 129 ? -5.129 -9.605 -19.998 1.00 78.12 129 ALA A CA 1
ATOM 1016 C C . ALA A 1 129 ? -6.150 -8.574 -19.480 1.00 78.12 129 ALA A C 1
ATOM 1018 O O . ALA A 1 129 ? -5.824 -7.394 -19.387 1.00 78.12 129 ALA A O 1
ATOM 1019 N N . PHE A 1 130 ? -7.343 -9.022 -19.075 1.00 81.06 130 PHE A N 1
ATOM 1020 C CA . PHE A 1 130 ? -8.383 -8.143 -18.535 1.00 81.06 130 PHE A CA 1
ATOM 1021 C C . PHE A 1 130 ? -7.984 -7.502 -17.196 1.00 81.06 130 PHE A C 1
ATOM 1023 O O . PHE A 1 130 ? -8.295 -6.337 -16.967 1.00 81.06 130 PHE A O 1
ATOM 1030 N N . LEU A 1 131 ? -7.258 -8.225 -16.329 1.00 77.75 131 LEU A N 1
ATOM 1031 C CA . LEU A 1 131 ? -6.761 -7.672 -15.064 1.00 77.75 131 LEU A CA 1
ATOM 1032 C C . LEU A 1 131 ? -5.691 -6.619 -15.326 1.00 77.75 131 LEU A C 1
ATOM 1034 O O . LEU A 1 131 ? -5.722 -5.553 -14.720 1.00 77.75 131 LEU A O 1
ATOM 1038 N N . ARG A 1 132 ? -4.773 -6.886 -16.263 1.00 80.94 132 ARG A N 1
ATOM 1039 C CA . ARG A 1 132 ? -3.758 -5.899 -16.651 1.00 80.94 132 ARG A CA 1
ATOM 1040 C C . ARG A 1 132 ? -4.392 -4.630 -17.216 1.00 80.94 132 ARG A C 1
ATOM 1042 O O . ARG A 1 132 ? -4.036 -3.547 -16.775 1.00 80.94 132 ARG A O 1
ATOM 1049 N N . GLN A 1 133 ? -5.348 -4.768 -18.135 1.00 79.38 133 GLN A N 1
ATOM 1050 C CA . GLN A 1 133 ? -6.061 -3.626 -18.714 1.00 79.38 133 GLN A CA 1
ATOM 1051 C C . GLN A 1 133 ? -6.815 -2.827 -17.648 1.00 79.38 133 GLN A C 1
ATOM 1053 O O . GLN A 1 133 ? -6.645 -1.616 -17.581 1.00 79.38 133 GLN A O 1
ATOM 1058 N N . GLY A 1 134 ? -7.546 -3.496 -16.749 1.00 78.62 134 GLY A N 1
ATOM 1059 C CA . GLY A 1 134 ? -8.258 -2.817 -15.664 1.00 78.62 134 GLY A CA 1
ATOM 1060 C C . GLY A 1 134 ? -7.339 -2.027 -14.724 1.00 78.62 134 GLY A C 1
ATOM 1061 O O . GLY A 1 134 ? -7.687 -0.924 -14.312 1.00 78.62 134 GLY A O 1
ATOM 1062 N N . MET A 1 135 ? -6.147 -2.552 -14.418 1.00 78.94 135 MET A N 1
ATOM 1063 C CA . MET A 1 135 ? -5.151 -1.859 -13.586 1.00 78.94 135 MET A CA 1
ATOM 1064 C C . MET A 1 135 ? -4.480 -0.665 -14.285 1.00 78.94 135 MET A C 1
ATOM 1066 O O . MET A 1 135 ? -4.032 0.263 -13.607 1.00 78.94 135 MET A O 1
ATOM 1070 N N . THR A 1 136 ? -4.352 -0.700 -15.614 1.00 77.31 136 THR A N 1
ATOM 1071 C CA . THR A 1 136 ? -3.812 0.416 -16.407 1.00 77.31 136 THR A CA 1
ATOM 1072 C C . THR A 1 136 ? -4.865 1.506 -16.599 1.00 77.31 136 THR A C 1
ATOM 1074 O O . THR A 1 136 ? -4.595 2.661 -16.288 1.00 77.31 136 THR A O 1
ATOM 1077 N N . ASP A 1 137 ? -6.085 1.143 -17.006 1.00 77.19 137 ASP A N 1
ATOM 1078 C CA . ASP A 1 137 ? -7.178 2.097 -17.239 1.00 77.19 137 ASP A CA 1
ATOM 1079 C C . ASP A 1 137 ? -7.507 2.912 -15.969 1.00 77.19 137 ASP A C 1
ATOM 1081 O O . ASP A 1 137 ? -7.710 4.127 -16.039 1.00 77.19 137 ASP A O 1
ATOM 1085 N N . TRP A 1 138 ? -7.505 2.264 -14.794 1.00 71.94 138 TRP A N 1
ATOM 1086 C CA . TRP A 1 138 ? -7.756 2.932 -13.510 1.00 71.94 138 TRP A CA 1
ATOM 1087 C C . TRP A 1 138 ? -6.696 3.990 -13.164 1.00 71.94 138 TRP A C 1
ATOM 1089 O O . TRP A 1 138 ? -7.034 5.025 -12.598 1.00 71.94 138 TRP A O 1
ATOM 1099 N N . GLU A 1 139 ? -5.430 3.764 -13.517 1.00 69.44 139 GLU A N 1
ATOM 1100 C CA . GLU A 1 139 ? -4.341 4.710 -13.238 1.00 69.44 139 GLU A CA 1
ATOM 1101 C C . GLU A 1 139 ? -4.402 5.944 -14.144 1.00 69.44 139 GLU A C 1
ATOM 1103 O O . GLU A 1 139 ? -4.157 7.057 -13.685 1.00 69.44 139 GLU A O 1
ATOM 1108 N N . GLU A 1 140 ? -4.750 5.753 -15.417 1.00 73.00 140 GLU A N 1
ATOM 1109 C CA . GLU A 1 140 ? -4.785 6.839 -16.400 1.00 73.00 140 GLU A CA 1
ATOM 1110 C C . GLU A 1 140 ? -6.024 7.731 -16.253 1.00 73.00 140 GLU A C 1
ATOM 1112 O O . GLU A 1 140 ? -5.941 8.938 -16.479 1.00 73.00 140 GLU A O 1
ATOM 1117 N N . THR A 1 141 ? -7.175 7.164 -15.869 1.00 67.19 141 THR A N 1
ATOM 1118 C CA . THR A 1 141 ? -8.455 7.903 -15.839 1.00 67.19 141 THR A CA 1
ATOM 1119 C C . THR A 1 141 ? -9.095 8.040 -14.461 1.00 67.19 141 THR A C 1
ATOM 1121 O O . THR A 1 141 ? -10.061 8.789 -14.322 1.00 67.19 141 THR A O 1
ATOM 1124 N N . GLY A 1 142 ? -8.620 7.325 -13.437 1.00 58.84 142 GLY A N 1
ATOM 1125 C CA . GLY A 1 142 ? -9.289 7.271 -12.130 1.00 58.84 142 GLY A CA 1
ATOM 1126 C C . GLY A 1 142 ? -10.682 6.625 -12.173 1.00 58.84 142 GLY A C 1
ATOM 1127 O O . GLY A 1 142 ? -11.423 6.691 -11.194 1.00 58.84 142 GLY A O 1
ATOM 1128 N N . SER A 1 143 ? -11.057 6.000 -13.295 1.00 53.16 143 SER A N 1
ATOM 1129 C CA . SER A 1 143 ? -12.351 5.353 -13.507 1.00 53.16 143 SER A CA 1
ATOM 1130 C C . SER A 1 143 ? -12.154 3.985 -14.159 1.00 53.16 143 SER A C 1
ATOM 1132 O O . SER A 1 143 ? -11.256 3.797 -14.977 1.00 53.16 143 SER A O 1
ATOM 1134 N N . PHE A 1 144 ? -13.008 3.017 -13.831 1.00 52.88 144 PHE A N 1
ATOM 1135 C CA . PHE A 1 144 ? -13.140 1.822 -14.661 1.00 52.88 144 PHE A CA 1
ATOM 1136 C C . PHE A 1 144 ? -13.925 2.241 -15.907 1.00 52.88 144 PHE A C 1
ATOM 1138 O O . PHE A 1 144 ? -15.085 2.622 -15.766 1.00 52.88 144 PHE A O 1
ATOM 1145 N N . ARG A 1 145 ? -13.282 2.240 -17.086 1.00 50.88 145 ARG A N 1
ATOM 1146 C CA . ARG A 1 145 ? -13.827 2.738 -18.368 1.00 50.88 145 ARG A CA 1
ATOM 1147 C C . ARG A 1 145 ? -15.358 2.678 -18.469 1.00 50.88 145 ARG A C 1
ATOM 1149 O O . ARG A 1 145 ? -15.944 1.593 -18.454 1.00 50.88 145 ARG A O 1
ATOM 1156 N N . SER A 1 146 ? -15.983 3.821 -18.756 1.00 52.50 146 SER A N 1
ATOM 1157 C CA . SER A 1 146 ? -17.222 3.822 -19.532 1.00 52.50 146 SER A CA 1
ATOM 1158 C C . SER A 1 146 ? -16.884 3.323 -20.942 1.00 52.50 146 SER A C 1
ATOM 1160 O O . SER A 1 146 ? -15.932 3.772 -21.580 1.00 52.50 146 SER A O 1
ATOM 1162 N N . LYS A 1 147 ? -17.623 2.329 -21.435 1.00 49.44 147 LYS A N 1
ATOM 1163 C CA . LYS A 1 147 ? -17.505 1.852 -22.819 1.00 49.44 147 LYS A CA 1
ATOM 1164 C C . LYS A 1 147 ? -18.105 2.876 -23.792 1.00 49.44 147 LYS A C 1
ATOM 1166 O O . LYS A 1 147 ? -19.117 2.582 -24.415 1.00 49.44 147 LYS A O 1
ATOM 1171 N N . ILE A 1 148 ? -17.519 4.065 -23.916 1.00 52.16 148 ILE A N 1
ATOM 1172 C CA . ILE A 1 148 ? -17.836 4.979 -25.019 1.00 52.16 148 ILE A CA 1
ATOM 1173 C C . ILE A 1 148 ? -16.516 5.540 -25.565 1.00 52.16 148 ILE A C 1
ATOM 1175 O O . ILE A 1 148 ? -15.801 6.221 -24.828 1.00 52.16 148 ILE A O 1
ATOM 1179 N N . PRO A 1 149 ? -16.137 5.228 -26.817 1.00 51.78 149 PRO A N 1
ATOM 1180 C CA . PRO A 1 149 ? -14.994 5.869 -27.456 1.00 51.78 149 PRO A CA 1
ATOM 1181 C C . PRO A 1 149 ? -15.249 7.385 -27.584 1.00 51.78 149 PRO A C 1
ATOM 1183 O O . PRO A 1 149 ? -16.384 7.786 -27.860 1.00 51.78 149 PRO A O 1
ATOM 1186 N N . PRO A 1 150 ? -14.229 8.247 -27.402 1.00 48.31 150 PRO A N 1
ATOM 1187 C CA . PRO A 1 150 ? -14.361 9.687 -27.611 1.00 48.31 150 PRO A CA 1
ATOM 1188 C C . PRO A 1 150 ? -14.596 9.944 -29.105 1.00 48.31 150 PRO A C 1
ATOM 1190 O O . PRO A 1 150 ? -13.662 10.016 -29.898 1.00 48.31 150 PRO A O 1
ATOM 1193 N N . GLY A 1 151 ? -15.869 9.982 -29.486 1.00 51.72 151 GLY A N 1
ATOM 1194 C CA . GLY A 1 151 ? -16.322 10.081 -30.872 1.00 51.72 151 GLY A CA 1
ATOM 1195 C C . GLY A 1 151 ? -17.808 9.772 -31.072 1.00 51.72 151 GLY A C 1
ATOM 1196 O O . GLY A 1 151 ? -18.372 10.215 -32.064 1.00 51.72 151 GLY A O 1
ATOM 1197 N N . GLU A 1 152 ? -18.470 9.085 -30.133 1.00 52.75 152 GLU A N 1
ATOM 1198 C CA . GLU A 1 152 ? -19.885 8.683 -30.285 1.00 52.75 152 GLU A CA 1
ATOM 1199 C C . GLU A 1 152 ? -20.860 9.390 -29.329 1.00 52.75 152 GLU A C 1
ATOM 1201 O O . GLU A 1 152 ? -22.014 8.993 -29.201 1.00 52.75 152 GLU A O 1
ATOM 1206 N N . THR A 1 153 ? -20.444 10.475 -28.671 1.00 52.84 153 THR A N 1
ATOM 1207 C CA . THR A 1 153 ? -21.325 11.253 -27.777 1.00 52.84 153 THR A CA 1
ATOM 1208 C C . THR A 1 153 ? -22.009 12.445 -28.454 1.00 52.84 153 THR A C 1
ATOM 1210 O O . THR A 1 153 ? -22.488 13.344 -27.770 1.00 52.84 153 THR A O 1
ATOM 1213 N N . GLY A 1 154 ? -22.084 12.485 -29.787 1.00 48.94 154 GLY A N 1
ATOM 1214 C CA . GLY A 1 154 ? -22.628 13.655 -30.477 1.00 48.94 154 GLY A CA 1
ATOM 1215 C C . GLY A 1 154 ? -23.069 13.409 -31.911 1.00 48.94 154 GLY A C 1
ATOM 1216 O O . GLY A 1 154 ? -22.486 13.990 -32.812 1.00 48.94 154 GLY A O 1
ATOM 1217 N N . ALA A 1 155 ? -24.072 12.550 -32.108 1.00 43.06 155 ALA A N 1
ATOM 1218 C CA . ALA A 1 155 ? -25.112 12.667 -33.142 1.00 43.06 155 ALA A CA 1
ATOM 1219 C C . ALA A 1 155 ? -25.893 11.347 -33.205 1.00 43.06 155 ALA A C 1
ATOM 1221 O O . ALA A 1 155 ? -25.444 10.382 -33.817 1.00 43.06 155 ALA A O 1
ATOM 1222 N N . MET A 1 156 ? -27.082 11.301 -32.603 1.00 46.06 156 MET A N 1
ATOM 1223 C CA . MET A 1 156 ? -28.090 10.340 -33.049 1.00 46.06 156 MET A CA 1
ATOM 1224 C C . MET A 1 156 ? -28.926 11.018 -34.130 1.00 46.06 156 MET A C 1
ATOM 1226 O O . MET A 1 156 ? -29.584 12.022 -33.867 1.00 46.06 156 MET A O 1
ATOM 1230 N N . VAL A 1 157 ? -28.876 10.478 -35.347 1.00 47.25 157 VAL A N 1
ATOM 1231 C CA . VAL A 1 157 ? -29.804 10.836 -36.421 1.00 47.25 157 VAL A CA 1
ATOM 1232 C C . VAL A 1 157 ? -31.032 9.952 -36.254 1.00 47.25 157 VAL A C 1
ATOM 1234 O O . VAL A 1 157 ? -30.976 8.753 -36.519 1.00 47.25 157 VAL A O 1
ATOM 1237 N N . VAL A 1 15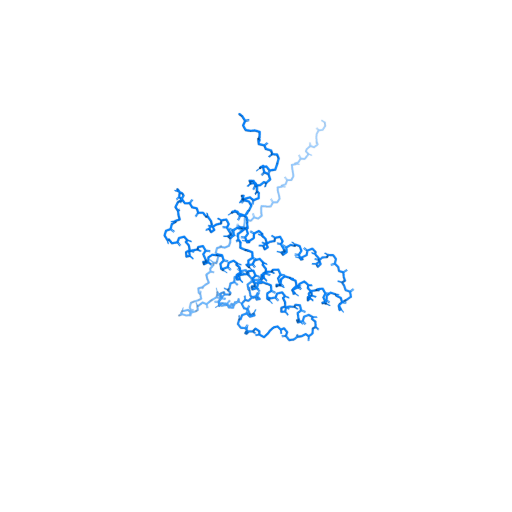8 ? -32.132 10.543 -35.802 1.00 54.97 158 VAL A N 1
ATOM 1238 C CA . VAL A 1 158 ? -33.460 9.923 -35.852 1.00 54.97 158 VAL A CA 1
ATOM 1239 C C . VAL A 1 158 ? -34.265 10.733 -36.866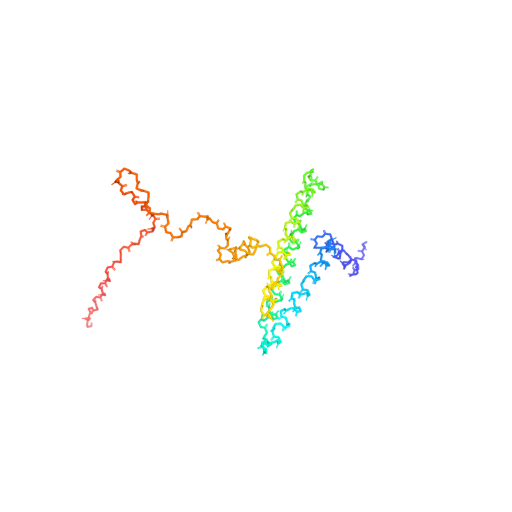 1.00 54.97 158 VAL A C 1
ATOM 1241 O O . VAL A 1 158 ? -34.349 11.953 -36.755 1.00 54.97 158 VAL A O 1
ATOM 1244 N N . ASP A 1 159 ? -34.763 10.065 -37.906 1.00 45.16 159 ASP A N 1
ATOM 1245 C CA . ASP A 1 159 ? -35.616 10.638 -38.959 1.00 45.16 159 ASP A CA 1
ATOM 1246 C C . ASP A 1 159 ? -35.059 11.887 -39.671 1.00 45.16 159 ASP A C 1
ATOM 1248 O O . ASP A 1 159 ? -35.771 12.849 -39.946 1.00 45.16 159 ASP A O 1
ATOM 1252 N N . GLY A 1 160 ? -33.762 11.876 -40.003 1.00 49.72 160 GLY A N 1
ATOM 1253 C CA . GLY A 1 160 ? -33.147 12.909 -40.850 1.00 49.72 160 GLY A CA 1
ATOM 1254 C C . GLY A 1 160 ? -33.000 14.288 -40.194 1.00 49.72 160 GLY A C 1
ATOM 1255 O O . GLY A 1 160 ? -32.631 15.245 -40.873 1.00 49.72 160 GLY A O 1
ATOM 1256 N N . VAL A 1 161 ? -33.245 14.393 -38.886 1.00 48.53 161 VAL A N 1
ATOM 1257 C CA . VAL A 1 161 ? -33.072 15.621 -38.107 1.00 48.53 161 VAL A CA 1
ATOM 1258 C C . VAL A 1 161 ? -31.861 15.464 -37.191 1.00 48.53 161 VAL A C 1
ATOM 1260 O O . VAL A 1 161 ? -31.826 14.605 -36.310 1.00 48.53 161 VAL A O 1
ATOM 1263 N N . THR A 1 162 ? -30.847 16.302 -37.399 1.00 45.34 162 THR A N 1
ATOM 1264 C CA . THR A 1 162 ? -29.664 16.362 -36.534 1.00 45.34 162 THR A CA 1
ATOM 1265 C C . THR A 1 162 ? -30.001 17.164 -35.280 1.00 45.34 162 THR A C 1
ATOM 1267 O O . THR A 1 162 ? -30.142 18.383 -35.351 1.00 45.34 162 THR A O 1
ATOM 1270 N N . ILE A 1 163 ? -30.107 16.500 -34.127 1.00 50.59 163 ILE A N 1
ATOM 1271 C CA . ILE A 1 163 ? -30.219 17.182 -32.831 1.00 50.59 163 ILE A CA 1
ATOM 1272 C C . ILE A 1 163 ? -28.821 17.272 -32.217 1.00 50.59 163 ILE A C 1
ATOM 1274 O O . ILE A 1 163 ? -28.284 16.292 -31.700 1.00 50.59 163 ILE A O 1
ATOM 1278 N N . THR A 1 164 ? -28.217 18.457 -32.280 1.00 41.59 164 THR A N 1
ATOM 1279 C CA . THR A 1 164 ? -27.021 18.783 -31.500 1.00 41.59 164 THR A CA 1
ATOM 1280 C C . THR A 1 164 ? -27.449 19.086 -30.070 1.00 41.59 164 THR A C 1
ATOM 1282 O O . THR A 1 164 ? -28.133 20.077 -29.821 1.00 41.59 164 THR A O 1
ATOM 1285 N N . ALA A 1 165 ? -27.059 18.237 -29.120 1.00 45.84 165 ALA A N 1
ATOM 1286 C CA . ALA A 1 165 ? -27.152 18.580 -27.709 1.00 45.84 165 ALA A CA 1
ATOM 1287 C C . ALA A 1 165 ? -26.101 19.661 -27.420 1.00 45.84 165 ALA A C 1
ATOM 1289 O O . ALA A 1 165 ? -24.916 19.357 -27.281 1.00 45.84 165 ALA A O 1
ATOM 1290 N N . GLU A 1 166 ? -26.521 20.926 -27.375 1.00 41.31 166 GLU A N 1
ATOM 1291 C CA . GLU A 1 166 ? -25.704 21.992 -26.804 1.00 41.31 166 GLU A CA 1
ATOM 1292 C C . GLU A 1 166 ? -25.469 21.664 -25.327 1.00 41.31 166 GLU A C 1
ATOM 1294 O O . GLU A 1 166 ? -26.343 21.809 -24.470 1.00 41.31 166 GLU A O 1
ATOM 1299 N N . ALA A 1 167 ? -24.271 21.167 -25.034 1.00 40.16 167 ALA A N 1
ATOM 1300 C CA . ALA A 1 167 ? -23.748 21.155 -23.687 1.00 40.16 167 ALA A CA 1
ATOM 1301 C C . ALA A 1 167 ? -23.704 22.610 -23.207 1.00 40.16 167 ALA A C 1
ATOM 1303 O O . ALA A 1 167 ? -22.975 23.432 -23.758 1.00 40.16 167 ALA A O 1
ATOM 1304 N N . GLN A 1 168 ? -24.495 22.926 -22.181 1.00 45.16 168 GLN A N 1
ATOM 1305 C CA . GLN A 1 168 ? -24.345 24.143 -21.393 1.00 45.16 168 GLN A CA 1
ATOM 1306 C C . GLN A 1 168 ? -22.946 24.154 -20.765 1.00 45.16 168 GLN A C 1
ATOM 1308 O O . GLN A 1 168 ? -22.726 23.665 -19.660 1.00 45.16 168 GLN A O 1
ATOM 1313 N N . SER A 1 169 ? -21.984 24.710 -21.492 1.00 40.38 169 SER A N 1
ATOM 1314 C CA . SER A 1 169 ? -20.695 25.148 -20.982 1.00 40.38 169 SER A CA 1
ATOM 1315 C C . SER A 1 169 ? -20.723 26.670 -20.898 1.00 40.38 169 SER A C 1
ATOM 1317 O O . SER A 1 169 ? -20.871 27.332 -21.919 1.00 40.38 169 SER A O 1
ATOM 1319 N N . ALA A 1 170 ? -20.630 27.180 -19.669 1.00 42.91 170 ALA A N 1
ATOM 1320 C CA . ALA A 1 170 ? -20.191 28.519 -19.273 1.00 42.91 170 ALA A CA 1
ATOM 1321 C C . ALA A 1 170 ? -20.335 29.642 -20.324 1.00 42.91 170 ALA A C 1
ATOM 1323 O O . ALA A 1 170 ? -19.521 29.765 -21.238 1.00 42.91 170 ALA A O 1
ATOM 1324 N N . GLN A 1 171 ? -21.306 30.539 -20.118 1.00 40.50 171 GLN A N 1
ATOM 1325 C CA . GLN A 1 171 ? -21.279 31.866 -20.734 1.00 40.50 171 GLN A CA 1
ATOM 1326 C C . GLN A 1 171 ? -19.984 32.583 -20.328 1.00 40.50 171 GLN A C 1
ATOM 1328 O O . GLN A 1 171 ? -19.834 33.055 -19.202 1.00 40.50 171 GLN A O 1
ATOM 1333 N N . VAL A 1 172 ? -19.044 32.644 -21.267 1.00 49.97 172 VAL A N 1
ATOM 1334 C CA . VAL A 1 172 ? -17.944 33.604 -21.280 1.00 49.97 172 VAL A CA 1
ATOM 1335 C C . VAL A 1 172 ? -18.573 34.978 -21.511 1.00 49.97 172 VAL A C 1
ATOM 1337 O O . VAL A 1 172 ? -19.213 35.212 -22.535 1.00 49.97 172 VAL A O 1
ATOM 1340 N N . LEU A 1 173 ? -18.450 35.857 -20.518 1.00 48.97 173 LEU A N 1
ATOM 1341 C CA . LEU A 1 173 ? -18.863 37.256 -20.601 1.00 48.97 173 LEU A CA 1
ATOM 1342 C C . LEU A 1 173 ? -18.092 37.934 -21.755 1.00 48.97 173 LEU A C 1
ATOM 1344 O O . LEU A 1 173 ? -16.880 37.728 -21.841 1.00 48.97 173 LEU A O 1
ATOM 1348 N N . PRO A 1 174 ? -18.728 38.729 -22.634 1.00 54.91 174 PRO A N 1
ATOM 1349 C CA . PRO A 1 174 ? -17.990 39.477 -23.649 1.00 54.91 174 PRO A CA 1
ATOM 1350 C C . PRO A 1 174 ? -17.029 40.468 -22.972 1.00 54.91 174 PRO A C 1
ATOM 1352 O O . PRO A 1 174 ? -17.436 41.203 -22.070 1.00 54.91 174 PRO A O 1
ATOM 1355 N N . GLU A 1 175 ? -15.760 40.477 -23.392 1.00 58.25 175 GLU A N 1
ATOM 1356 C CA . GLU A 1 175 ? -14.777 41.485 -22.978 1.00 58.25 175 GLU A CA 1
ATOM 1357 C C . GLU A 1 175 ? -15.329 42.890 -23.260 1.00 58.25 175 GLU A C 1
ATOM 1359 O O . GLU A 1 175 ? -15.656 43.236 -24.397 1.00 58.25 175 GLU A O 1
ATOM 1364 N N . LEU A 1 176 ? -15.445 43.701 -22.206 1.00 65.81 176 LEU A N 1
ATOM 1365 C CA . LEU A 1 176 ? -15.709 45.131 -22.323 1.00 65.81 176 LEU A CA 1
ATOM 1366 C C . LEU A 1 176 ? -14.491 45.809 -22.975 1.00 65.81 176 LEU A C 1
ATOM 1368 O O . LEU A 1 176 ? -13.358 45.507 -22.590 1.00 65.81 176 LEU A O 1
ATOM 1372 N N . PRO A 1 177 ? -14.688 46.732 -23.935 1.00 71.19 177 PRO A N 1
ATOM 1373 C CA . PRO A 1 177 ? -13.589 47.511 -24.487 1.00 71.19 177 PRO A CA 1
ATOM 1374 C C . PRO A 1 177 ? -12.908 48.326 -23.373 1.00 71.19 177 PRO A C 1
ATOM 1376 O O . PRO A 1 177 ? -13.589 48.759 -22.439 1.00 71.19 177 PRO A O 1
ATOM 1379 N N . PRO A 1 178 ? -11.581 48.539 -23.448 1.00 69.19 178 PRO A N 1
ATOM 1380 C CA . PRO A 1 178 ? -10.847 49.243 -22.403 1.00 69.19 178 PRO A CA 1
ATOM 1381 C C . PRO A 1 178 ? -11.402 50.658 -22.213 1.00 69.19 178 PRO A C 1
ATOM 1383 O O . PRO A 1 178 ? -11.572 51.401 -23.183 1.00 69.19 178 PRO A O 1
ATOM 1386 N N . GLU A 1 179 ? -11.678 51.023 -20.957 1.00 71.75 179 GLU A N 1
ATOM 1387 C CA . GLU A 1 179 ? -12.056 52.387 -20.588 1.00 71.75 179 GLU A CA 1
ATOM 1388 C C . GLU A 1 179 ? -10.974 53.379 -21.052 1.00 71.75 179 GLU A C 1
ATOM 1390 O O . GLU A 1 179 ? -9.778 53.130 -20.852 1.00 71.75 179 GLU A O 1
ATOM 1395 N N . PRO A 1 180 ? -11.355 54.514 -21.661 1.00 69.50 180 PRO A N 1
ATOM 1396 C CA . PRO A 1 180 ? -10.407 55.572 -21.959 1.00 69.50 180 PRO A CA 1
ATOM 1397 C C . PRO A 1 180 ? -9.858 56.156 -20.651 1.00 69.50 180 PRO A C 1
ATOM 1399 O O . PRO A 1 180 ? -10.611 56.494 -19.738 1.00 69.50 180 PRO A O 1
ATOM 1402 N N . LEU A 1 181 ? -8.529 56.271 -20.569 1.00 69.06 181 LEU A N 1
ATOM 1403 C CA . LEU A 1 181 ? -7.836 56.850 -19.418 1.00 69.06 181 LEU A CA 1
ATOM 1404 C C . LEU A 1 181 ? -8.327 58.286 -19.148 1.00 69.06 181 LEU A C 1
ATOM 1406 O O . LEU A 1 181 ? -8.537 59.043 -20.101 1.00 69.06 181 LEU A O 1
ATOM 1410 N N . PRO A 1 182 ? -8.478 58.688 -17.872 1.00 70.31 182 PRO A N 1
ATOM 1411 C CA . PRO A 1 182 ? -8.917 60.030 -17.519 1.00 70.31 182 PRO A CA 1
ATOM 1412 C C . PRO A 1 182 ? -7.928 61.080 -18.032 1.00 70.31 182 PRO A C 1
ATOM 1414 O O . PRO A 1 182 ? -6.713 60.959 -17.868 1.00 70.31 182 PRO A O 1
ATOM 1417 N N . ASN A 1 183 ? -8.487 62.110 -18.663 1.00 63.47 183 ASN A N 1
ATOM 1418 C CA . ASN A 1 183 ? -7.778 63.252 -19.218 1.00 63.47 183 ASN A CA 1
ATOM 1419 C C . ASN A 1 183 ? -7.016 63.967 -18.087 1.00 63.47 183 ASN A C 1
ATOM 1421 O O . ASN A 1 183 ? -7.629 64.557 -17.197 1.00 63.47 183 ASN A O 1
ATOM 1425 N N . CYS A 1 184 ? -5.684 63.897 -18.091 1.00 57.12 184 CYS A N 1
ATOM 1426 C CA . CYS A 1 184 ? -4.864 64.771 -17.259 1.00 57.12 184 CYS A CA 1
ATOM 1427 C C . CYS A 1 184 ? -4.923 66.177 -17.860 1.00 57.12 184 CYS A C 1
ATOM 1429 O O . CYS A 1 184 ? -4.061 66.554 -18.654 1.00 57.12 184 CYS A O 1
ATOM 1431 N N . ASP A 1 185 ? -5.947 66.940 -17.487 1.00 54.97 185 ASP A N 1
ATOM 1432 C CA . ASP A 1 185 ? -5.979 68.371 -17.746 1.00 54.97 185 ASP A CA 1
ATOM 1433 C C . ASP A 1 185 ? -4.869 69.033 -16.923 1.00 54.97 185 ASP A C 1
ATOM 1435 O O . ASP A 1 185 ? -4.945 69.215 -15.708 1.00 54.97 185 ASP A O 1
ATOM 1439 N N . VAL A 1 186 ? -3.791 69.361 -17.630 1.00 57.81 186 VAL A N 1
ATOM 1440 C CA . VAL A 1 186 ? -2.781 70.318 -17.201 1.00 57.81 186 VAL A CA 1
ATOM 1441 C C . VAL A 1 186 ? -3.452 71.686 -17.166 1.00 57.81 186 VAL A C 1
ATOM 1443 O O . VAL A 1 186 ? -3.871 72.210 -18.197 1.00 57.81 186 VAL A O 1
ATOM 1446 N N . SER A 1 187 ? -3.536 72.290 -15.988 1.00 56.62 187 SER A N 1
ATOM 1447 C CA . SER A 1 187 ? -3.796 73.721 -15.842 1.00 56.62 187 SER A CA 1
ATOM 1448 C C . SER A 1 187 ? -3.100 74.225 -14.580 1.00 56.62 187 SER A C 1
ATOM 1450 O O . SER A 1 187 ? -3.578 73.981 -13.479 1.00 56.62 187 SER A O 1
ATOM 1452 N N . THR A 1 188 ? -1.946 74.865 -14.826 1.00 48.97 188 THR A N 1
ATOM 1453 C CA . THR A 1 188 ? -1.260 75.945 -14.073 1.00 48.97 188 THR A CA 1
ATOM 1454 C C . THR A 1 188 ? -1.215 75.899 -12.553 1.00 48.97 188 THR A C 1
ATOM 1456 O O . THR A 1 188 ? -2.270 76.108 -11.920 1.00 48.97 188 THR A O 1
#

Nearest PDB structures (foldseek):
  8i7o-assembly1_B8  TM=3.578E-01  e=7.168E+00  Mus musculus

Mean predicted aligned error: 15.77 Å

Secondary structure (DSSP, 8-state):
-----HHHHHHHHHHHHHHHT---HHHHHHHHHHHHHHHHHHHHHHHHTT---HHHHHHHHHHHHHHHHHHHHHHHHHT--BTTB--TTHHHHHHHHHHHHHHHHHHHHHHHHHHHHHHTTS------HHHHHHHHHHHHHSS---S--TTSSS--EETTEE----------PPPPPPPPPP------

Sequence (188 aa):
MLLVTPIDVLLKCGQLFQKYIFSDWNALAFLMVMFLLDTMLGMARSFRQGRFHSRGMRQMFIKLRDYSVGIVVAHVLSSIQIDGQLLPFAPALAIGFKGAIYFFILIIEVKSIDENLRGLGGRGLPLPAFLRQGMTDWEETGSFRSKIPPGETGAMVVDGVTITAEAQSAQVLPELPPEPLPNCDVST